Protein AF-A0A9W6EFV2-F1 (afdb_monomer)

Sequence (280 aa):
MAHVASAMVLCQQWNREFQTHSHASETIASVILLLAQLDSQVRHIFAIQGLTVPWTTEFKLPATEGCFTSLDEAHVSLEVNVNNRALKLLTSGIDISAPEALAKKEYCLHELYRWNSKVETYISVSQHETDNTAVNALYLRRLYAKVMLSLDPSKGELAHDDFIDDYAQMLDLASRILESLNSPVTEEFDPGSRNAKQRHFSVESTVTETLFLIGVRCREPTIRGRALELMRLYPRREGMCGTMLALKLGETLAEIEGQHVKTPHRVCAAMDHGYVLIIG

Secondary structure (DSSP, 8-state):
-HHHHHHHHHHHHHHHHTTTSHHHHHHHHHHHHHHHHHHHHHHHHHHHTT---------------SS-SSHHHHHHHHHIIIIIIIIHHHTS---TTSHHHHHHHHHHHHHHHHHHHHHHHHHHH-GGGTT-HHHHHHHHHHHHHHHHHH--GGGGGGGGGGGHHHHHHHHHHHHHHHHHHHS-------TTS--------B---SHHHHHHHHHHH---HHHHHHHHHHHHHS--EETTEEHHHHHHHHHHHHHHHHHHHT----SSS---S-------

Radius of gyration: 22.55 Å; Cα contacts (8 Å, |Δi|>4): 266; chains: 1; bounding box: 58×56×78 Å

Solvent-accessible surface area (backbone atoms only — not comparable to full-atom values): 16429 Å² total; per-residue (Å²): 107,71,68,59,51,52,49,45,54,52,41,54,52,50,36,65,74,31,63,89,38,63,73,59,26,53,55,36,50,53,51,44,50,44,50,49,46,49,51,52,56,54,44,51,56,32,43,77,71,72,44,80,61,83,89,88,69,80,84,88,70,85,80,83,80,78,72,51,90,47,69,67,56,47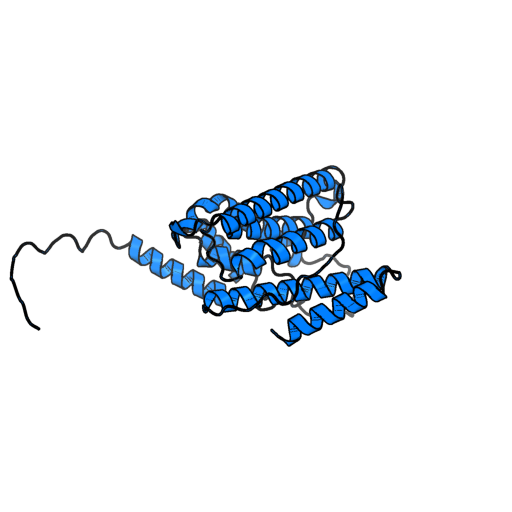,47,56,52,46,50,48,49,38,51,68,44,46,49,42,58,74,45,59,74,62,68,64,84,39,71,70,41,42,52,51,47,52,51,45,52,52,50,53,52,54,50,47,56,32,51,54,53,36,47,71,72,40,68,90,50,77,88,34,57,67,55,36,50,53,53,35,44,49,49,52,48,49,51,69,65,64,53,45,76,92,50,52,79,60,33,48,69,83,39,56,70,57,50,50,53,41,48,54,32,43,48,54,40,54,51,60,75,67,50,82,74,90,62,81,85,59,95,80,70,77,86,61,80,75,76,73,74,39,54,70,72,41,56,50,60,47,38,36,49,40,20,63,53,43,81,54,66,68,62,18,48,52,32,38,47,50,31,68,77,54,71,49,43,24,65,91,47,46,25,66,64,35,38,56,51,18,53,51,50,53,52,56,55,56,54,60,73,71,56,72,86,81,79,86,81,82,85,89,73,92,73,90,77,87,87,131

Structure (mmCIF, N/CA/C/O backbone):
data_AF-A0A9W6EFV2-F1
#
_entry.id   AF-A0A9W6EFV2-F1
#
loop_
_atom_site.group_PDB
_atom_site.id
_atom_site.type_symbol
_atom_site.label_atom_id
_atom_site.label_alt_id
_atom_site.label_comp_id
_atom_site.label_asym_id
_atom_site.label_entity_id
_atom_site.label_seq_id
_atom_site.pdbx_PDB_ins_code
_atom_site.Cartn_x
_atom_site.Cartn_y
_atom_site.Cartn_z
_atom_site.occupancy
_atom_site.B_iso_or_equiv
_atom_site.auth_seq_id
_atom_site.auth_comp_id
_atom_site.auth_asym_id
_atom_site.auth_atom_id
_atom_site.pdbx_PDB_model_num
ATOM 1 N N . MET A 1 1 ? 19.469 -5.342 10.086 1.00 55.72 1 MET A N 1
ATOM 2 C CA . MET A 1 1 ? 19.534 -4.011 9.443 1.00 55.72 1 MET A CA 1
ATOM 3 C C . MET A 1 1 ? 20.880 -3.735 8.794 1.00 55.72 1 MET A C 1
ATOM 5 O O . MET A 1 1 ? 20.879 -3.495 7.597 1.00 55.72 1 MET A O 1
ATOM 9 N N . ALA A 1 2 ? 22.011 -3.843 9.510 1.00 59.97 2 ALA A N 1
ATOM 10 C CA . ALA A 1 2 ? 23.337 -3.572 8.930 1.00 59.97 2 ALA A CA 1
ATOM 11 C C . ALA A 1 2 ? 23.587 -4.311 7.598 1.00 59.97 2 ALA A C 1
ATOM 13 O O . ALA A 1 2 ? 23.970 -3.681 6.625 1.00 59.97 2 ALA A O 1
ATOM 14 N N . HIS A 1 3 ? 23.261 -5.606 7.509 1.00 68.44 3 HIS A N 1
ATOM 15 C CA . HIS A 1 3 ? 23.477 -6.388 6.283 1.00 68.44 3 HIS A CA 1
ATOM 16 C C . HIS A 1 3 ? 22.602 -5.972 5.087 1.00 68.44 3 HIS A C 1
ATOM 18 O O . HIS A 1 3 ? 23.101 -5.972 3.968 1.00 68.44 3 HIS A O 1
ATOM 24 N N . VAL A 1 4 ? 21.337 -5.584 5.302 1.00 68.12 4 VAL A N 1
ATOM 25 C CA . VAL A 1 4 ? 20.442 -5.129 4.215 1.00 68.12 4 VAL A CA 1
ATOM 26 C C . VAL A 1 4 ? 20.896 -3.763 3.701 1.00 68.12 4 VAL A C 1
ATOM 28 O O . VAL A 1 4 ? 21.064 -3.586 2.498 1.00 68.12 4 VAL A O 1
ATOM 31 N N . ALA A 1 5 ? 21.212 -2.836 4.610 1.00 66.00 5 ALA A N 1
ATOM 32 C CA . ALA A 1 5 ? 21.757 -1.529 4.252 1.00 66.00 5 ALA A CA 1
ATOM 33 C C . ALA A 1 5 ? 23.105 -1.650 3.514 1.00 66.00 5 ALA A C 1
ATOM 35 O O . ALA A 1 5 ? 23.301 -1.021 2.476 1.00 66.00 5 ALA A O 1
ATOM 36 N N . SER A 1 6 ? 24.020 -2.503 3.991 1.00 72.06 6 SER A N 1
ATOM 37 C CA . SER A 1 6 ? 25.288 -2.780 3.303 1.00 72.06 6 SER A CA 1
ATOM 38 C C . SER A 1 6 ? 25.074 -3.393 1.916 1.00 72.06 6 SER A C 1
ATOM 40 O O . SER A 1 6 ? 25.731 -2.972 0.966 1.00 72.06 6 SER A O 1
ATOM 42 N N . ALA A 1 7 ? 24.136 -4.336 1.771 1.00 73.88 7 ALA A N 1
ATOM 43 C CA . ALA A 1 7 ? 23.796 -4.925 0.477 1.00 73.88 7 ALA A CA 1
ATOM 44 C C . ALA A 1 7 ? 23.223 -3.884 -0.499 1.00 73.88 7 ALA A C 1
ATOM 46 O O . ALA A 1 7 ? 23.623 -3.860 -1.662 1.00 73.88 7 ALA A O 1
ATOM 47 N N . MET A 1 8 ? 22.355 -2.977 -0.032 1.00 72.25 8 MET A N 1
ATOM 48 C CA . MET A 1 8 ? 21.827 -1.880 -0.853 1.00 72.25 8 MET A CA 1
ATOM 49 C C . MET A 1 8 ? 22.936 -0.946 -1.345 1.00 72.25 8 MET A C 1
ATOM 51 O O . MET A 1 8 ? 22.943 -0.580 -2.519 1.00 72.25 8 MET A O 1
ATOM 55 N N . VAL A 1 9 ? 23.887 -0.573 -0.480 1.00 74.31 9 VAL A N 1
ATOM 56 C CA . VAL A 1 9 ? 25.019 0.292 -0.861 1.00 74.31 9 VAL A CA 1
ATOM 57 C C . VAL A 1 9 ? 25.890 -0.375 -1.928 1.00 74.31 9 VAL A C 1
ATOM 59 O O . VAL A 1 9 ? 26.234 0.277 -2.915 1.00 74.31 9 VAL A O 1
ATOM 62 N N . LEU A 1 10 ? 26.198 -1.667 -1.769 1.00 77.50 10 LEU A N 1
ATOM 63 C CA . LEU A 1 10 ? 26.964 -2.439 -2.754 1.00 77.50 10 LEU A CA 1
ATOM 64 C C . LEU A 1 10 ? 26.234 -2.520 -4.099 1.00 77.50 10 LEU A C 1
ATOM 66 O O . LEU A 1 10 ? 26.818 -2.214 -5.136 1.00 77.50 10 LEU A O 1
ATOM 70 N N . CYS A 1 11 ? 24.937 -2.839 -4.090 1.00 76.94 11 CYS A N 1
ATOM 71 C CA . CYS A 1 11 ? 24.150 -2.911 -5.320 1.00 76.94 11 CYS A CA 1
ATOM 72 C C . CYS A 1 11 ? 24.070 -1.551 -6.023 1.00 76.94 11 CYS A C 1
ATOM 74 O O . CYS A 1 11 ? 24.172 -1.486 -7.240 1.00 76.94 11 CYS A O 1
ATOM 76 N N . GLN A 1 12 ? 23.953 -0.442 -5.286 1.00 73.06 12 GLN A N 1
ATOM 77 C CA . GLN A 1 12 ? 23.983 0.898 -5.883 1.00 73.06 12 GLN A CA 1
ATOM 78 C C . GLN A 1 12 ? 25.336 1.249 -6.507 1.00 73.06 12 GLN A C 1
ATOM 80 O O . GLN A 1 12 ? 25.375 1.962 -7.511 1.00 73.06 12 GLN A O 1
ATOM 85 N N . GLN A 1 13 ? 26.442 0.807 -5.903 1.00 76.44 13 GLN A N 1
ATOM 86 C CA . GLN A 1 13 ? 27.778 0.984 -6.473 1.00 76.44 13 GLN A CA 1
ATOM 87 C C . GLN A 1 13 ? 27.896 0.210 -7.786 1.00 76.44 13 GLN A C 1
ATOM 89 O O . GLN A 1 13 ? 28.202 0.820 -8.807 1.00 76.44 13 GLN A O 1
ATOM 94 N N . TRP A 1 14 ? 27.514 -1.069 -7.790 1.00 74.81 14 TRP A N 1
ATOM 95 C CA . TRP A 1 14 ? 27.486 -1.877 -9.008 1.00 74.81 14 TRP A CA 1
ATOM 96 C C . TRP A 1 14 ? 26.549 -1.308 -10.070 1.00 74.81 14 TRP A C 1
ATOM 98 O O . TRP A 1 14 ? 26.931 -1.225 -11.231 1.00 74.81 14 TRP A O 1
ATOM 108 N N . ASN A 1 15 ? 25.364 -0.821 -9.695 1.00 73.50 15 ASN A N 1
ATOM 109 C CA . ASN A 1 15 ? 24.441 -0.231 -10.662 1.00 73.50 15 ASN A CA 1
ATOM 110 C C . ASN A 1 15 ? 25.063 0.968 -11.388 1.00 73.50 15 ASN A C 1
ATOM 112 O O . ASN A 1 15 ? 24.822 1.160 -12.572 1.00 73.50 15 ASN A O 1
ATOM 116 N N . ARG A 1 16 ? 25.873 1.776 -10.685 1.00 71.69 16 ARG A N 1
ATOM 117 C CA . ARG A 1 16 ? 26.617 2.895 -11.288 1.00 71.69 16 ARG A CA 1
ATOM 118 C C . ARG A 1 16 ? 27.741 2.420 -12.208 1.00 71.69 16 ARG A C 1
ATOM 120 O O . ARG A 1 16 ? 27.971 3.042 -13.237 1.00 71.69 16 ARG A O 1
ATOM 127 N N . GLU A 1 17 ? 28.425 1.340 -11.848 1.00 71.94 17 GLU A N 1
ATOM 128 C CA . GLU A 1 17 ? 29.527 0.773 -12.636 1.00 71.94 17 GLU A CA 1
ATOM 129 C C . GLU A 1 17 ? 29.039 0.089 -13.923 1.00 71.94 17 GLU A C 1
ATOM 131 O O . GLU A 1 17 ? 29.698 0.179 -14.957 1.00 71.94 17 GLU A O 1
ATOM 136 N N . PHE A 1 18 ? 27.856 -0.530 -13.895 1.00 67.25 18 PHE A N 1
ATOM 137 C CA . PHE A 1 18 ? 27.286 -1.273 -15.023 1.00 67.25 18 PHE A CA 1
ATOM 138 C C . PHE A 1 18 ? 26.231 -0.497 -15.827 1.00 67.25 18 PHE A C 1
ATOM 140 O O . PHE A 1 18 ? 25.544 -1.102 -16.647 1.00 67.25 18 PHE A O 1
ATOM 147 N N . GLN A 1 19 ? 26.121 0.832 -15.680 1.00 64.12 19 GLN A N 1
ATOM 148 C CA . GLN A 1 19 ? 25.130 1.641 -16.422 1.00 64.12 19 GLN A CA 1
ATOM 149 C C . GLN A 1 19 ? 25.222 1.486 -17.948 1.00 64.12 19 GLN A C 1
ATOM 151 O O . GLN A 1 19 ? 24.234 1.673 -18.651 1.00 64.12 19 GLN A O 1
ATOM 156 N N . THR A 1 20 ? 26.399 1.134 -18.471 1.00 67.19 20 THR A N 1
ATOM 157 C CA . THR A 1 20 ? 26.639 0.907 -19.904 1.00 67.19 20 THR A CA 1
ATOM 158 C C . THR A 1 20 ? 26.188 -0.472 -20.400 1.00 67.19 20 THR A C 1
ATOM 160 O O . THR A 1 20 ? 26.165 -0.700 -21.606 1.00 67.19 20 THR A O 1
ATOM 163 N N . HIS A 1 21 ? 25.813 -1.387 -19.499 1.00 69.12 21 HIS A N 1
ATOM 164 C CA . HIS A 1 21 ? 25.374 -2.751 -19.800 1.00 69.12 21 HIS A CA 1
ATOM 165 C C . HIS A 1 21 ? 23.899 -2.915 -19.396 1.00 69.12 21 HIS A C 1
ATOM 167 O O . HIS A 1 21 ? 23.609 -3.220 -18.238 1.00 69.12 21 HIS A O 1
ATOM 173 N N . SER A 1 22 ? 22.960 -2.719 -20.336 1.00 63.59 22 SER A N 1
ATOM 174 C CA . SER A 1 22 ? 21.525 -2.570 -20.005 1.00 63.59 22 SER A CA 1
ATOM 175 C C . SER A 1 22 ? 20.965 -3.736 -19.177 1.00 63.59 22 SER A C 1
ATOM 177 O O . SER A 1 22 ? 20.413 -3.501 -18.106 1.00 63.59 22 SER A O 1
ATOM 179 N N . HIS A 1 23 ? 21.224 -4.986 -19.575 1.00 64.12 23 HIS A N 1
ATOM 180 C CA . HIS A 1 23 ? 20.741 -6.166 -18.845 1.00 64.12 23 HIS A CA 1
ATOM 181 C C . HIS A 1 23 ? 21.300 -6.295 -17.418 1.00 64.12 23 HIS A C 1
ATOM 183 O O . HIS A 1 23 ? 20.594 -6.731 -16.505 1.00 64.12 23 HIS A O 1
ATOM 189 N N . ALA A 1 24 ? 22.564 -5.917 -17.199 1.00 62.53 24 ALA A N 1
ATOM 190 C CA . ALA A 1 24 ? 23.166 -5.945 -15.866 1.00 62.53 24 ALA A CA 1
ATOM 191 C C . ALA A 1 24 ? 22.571 -4.842 -14.976 1.00 62.53 24 ALA A C 1
ATOM 193 O O . ALA A 1 24 ? 22.241 -5.100 -13.821 1.00 62.53 24 ALA A O 1
ATOM 194 N N . SER A 1 25 ? 22.373 -3.645 -15.534 1.00 65.50 25 SER A N 1
ATOM 195 C CA . SER A 1 25 ? 21.731 -2.506 -14.864 1.00 65.50 25 SER A CA 1
ATOM 196 C C . SER A 1 25 ? 20.286 -2.822 -14.442 1.00 65.50 25 SER A C 1
ATOM 198 O O . SER A 1 25 ? 19.917 -2.611 -13.288 1.00 65.50 25 SER A O 1
ATOM 200 N N . GLU A 1 26 ? 19.483 -3.416 -15.331 1.00 67.81 26 GLU A N 1
ATOM 201 C CA . GLU A 1 26 ? 18.102 -3.845 -15.042 1.00 67.81 26 GLU A CA 1
ATOM 202 C C . GLU A 1 26 ? 18.048 -4.870 -13.901 1.00 67.81 26 GLU A C 1
ATOM 204 O O . GLU A 1 26 ? 17.325 -4.682 -12.922 1.00 67.81 26 GLU A O 1
ATOM 209 N N . THR A 1 27 ? 18.883 -5.912 -13.970 1.00 72.69 27 THR A N 1
ATOM 210 C CA . THR A 1 27 ? 18.941 -6.959 -12.936 1.00 72.69 27 THR A CA 1
ATOM 211 C C . THR A 1 27 ? 19.328 -6.378 -11.573 1.00 72.69 27 THR A C 1
ATOM 213 O O . THR A 1 27 ? 18.742 -6.724 -10.545 1.00 72.69 27 THR A O 1
ATOM 216 N N . ILE A 1 28 ? 20.302 -5.462 -11.542 1.00 76.00 28 ILE A N 1
ATOM 217 C CA . ILE A 1 28 ? 20.733 -4.806 -10.305 1.00 76.00 28 ILE A CA 1
ATOM 218 C C . ILE A 1 28 ? 19.625 -3.893 -9.758 1.00 76.00 28 ILE A C 1
ATOM 220 O O . ILE A 1 28 ? 19.404 -3.874 -8.545 1.00 76.00 28 ILE A O 1
ATOM 224 N N . ALA A 1 29 ? 18.898 -3.172 -10.616 1.00 72.25 29 ALA A N 1
ATOM 225 C CA . ALA A 1 29 ? 17.764 -2.347 -10.204 1.00 72.25 29 ALA A CA 1
ATOM 226 C C . ALA A 1 29 ? 16.660 -3.183 -9.536 1.00 72.25 29 ALA A C 1
ATOM 228 O O . ALA A 1 29 ? 16.186 -2.806 -8.462 1.00 72.25 29 ALA A O 1
ATOM 229 N N . SER A 1 30 ? 16.317 -4.351 -10.091 1.00 75.75 30 SER A N 1
ATOM 230 C CA . SER A 1 30 ? 15.373 -5.284 -9.464 1.00 75.75 30 SER A CA 1
ATOM 231 C C . SER A 1 30 ? 15.854 -5.738 -8.084 1.00 75.75 30 SER A C 1
ATOM 233 O O . SER A 1 30 ? 15.086 -5.710 -7.125 1.00 75.75 30 SER A O 1
ATOM 235 N N . VAL A 1 31 ? 17.138 -6.083 -7.931 1.00 80.12 31 VAL A N 1
ATOM 236 C CA . VAL A 1 31 ? 17.706 -6.459 -6.622 1.00 80.12 31 VAL A CA 1
ATOM 237 C C . VAL A 1 31 ? 17.634 -5.301 -5.621 1.00 80.12 31 VAL A C 1
ATOM 239 O O . VAL A 1 31 ? 17.287 -5.516 -4.459 1.00 80.12 31 VAL A O 1
ATOM 242 N N . ILE A 1 32 ? 17.915 -4.067 -6.053 1.00 79.19 32 ILE A N 1
ATOM 243 C CA . ILE A 1 32 ? 17.793 -2.869 -5.207 1.00 79.19 32 ILE A CA 1
ATOM 244 C C . ILE A 1 32 ? 16.353 -2.697 -4.712 1.00 79.19 32 ILE A C 1
ATOM 246 O O . ILE A 1 32 ? 16.158 -2.429 -3.526 1.00 79.19 32 ILE A O 1
ATOM 250 N N . LEU A 1 33 ? 15.360 -2.872 -5.589 1.00 79.25 33 LEU A N 1
ATOM 251 C CA . LEU A 1 33 ? 13.944 -2.786 -5.224 1.00 79.25 33 LEU A CA 1
ATOM 252 C C . LEU A 1 33 ? 13.560 -3.844 -4.188 1.00 79.25 33 LEU A C 1
ATOM 254 O O . LEU A 1 33 ? 12.970 -3.507 -3.163 1.00 79.25 33 LEU A O 1
ATOM 258 N N . LEU A 1 34 ? 13.968 -5.098 -4.394 1.00 80.44 34 LEU A N 1
ATOM 259 C CA . LEU A 1 34 ? 13.687 -6.178 -3.446 1.00 80.44 34 LEU A CA 1
ATOM 260 C C . LEU A 1 34 ? 14.303 -5.913 -2.065 1.00 80.44 34 LEU A C 1
ATOM 262 O O . LEU A 1 34 ? 13.670 -6.146 -1.033 1.00 80.44 34 LEU A O 1
ATOM 266 N N . LEU A 1 35 ? 15.536 -5.399 -2.029 1.00 80.75 35 LEU A N 1
ATOM 267 C CA . LEU A 1 35 ? 16.191 -5.029 -0.775 1.00 80.75 35 LEU A CA 1
ATOM 268 C C . LEU A 1 35 ? 15.488 -3.853 -0.089 1.00 80.75 35 LEU A C 1
ATOM 270 O O . LEU A 1 35 ? 15.337 -3.878 1.131 1.00 80.75 35 LEU A O 1
ATOM 274 N N . ALA A 1 36 ? 15.033 -2.855 -0.850 1.00 80.31 36 ALA A N 1
ATOM 275 C CA . ALA A 1 36 ? 14.284 -1.723 -0.315 1.00 80.31 36 ALA A CA 1
ATOM 276 C C . ALA A 1 36 ? 12.938 -2.155 0.288 1.00 80.31 36 ALA A C 1
ATOM 278 O O . ALA A 1 36 ? 12.590 -1.728 1.390 1.00 80.31 36 ALA A O 1
ATOM 279 N N . GLN A 1 37 ? 12.216 -3.050 -0.389 1.00 80.50 37 GLN A N 1
ATOM 280 C CA . GLN A 1 37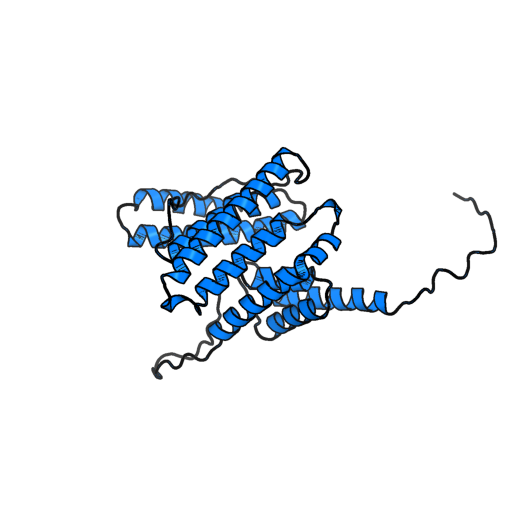 ? 10.967 -3.621 0.113 1.00 80.50 37 GLN A CA 1
ATOM 281 C C . GLN A 1 37 ? 11.192 -4.389 1.417 1.00 80.50 37 GLN A C 1
ATOM 283 O O . GLN A 1 37 ? 10.474 -4.167 2.394 1.00 80.50 37 GLN A O 1
ATOM 288 N N . LEU A 1 38 ? 12.229 -5.228 1.475 1.00 80.38 38 LEU A N 1
ATOM 289 C CA . LEU A 1 38 ? 12.581 -5.956 2.691 1.00 80.38 38 LEU A CA 1
ATOM 290 C C . LEU A 1 38 ? 12.979 -5.012 3.840 1.00 80.38 38 LEU A C 1
ATOM 292 O O . LEU A 1 38 ? 12.561 -5.222 4.979 1.00 80.38 38 LEU A O 1
ATOM 296 N N . ASP A 1 39 ? 13.763 -3.967 3.557 1.00 80.44 39 ASP A N 1
ATOM 297 C CA . ASP A 1 39 ? 14.142 -2.945 4.542 1.00 80.44 39 ASP A CA 1
ATOM 298 C C . ASP A 1 39 ? 12.899 -2.237 5.107 1.00 80.44 39 ASP A C 1
ATOM 300 O O . ASP A 1 39 ? 12.775 -2.079 6.325 1.00 80.44 39 ASP A O 1
ATOM 304 N N . SER A 1 40 ? 11.933 -1.897 4.245 1.00 79.06 40 SER A N 1
ATOM 305 C CA . SER A 1 40 ? 10.681 -1.244 4.645 1.00 79.06 40 SER A CA 1
ATOM 306 C C . SER A 1 40 ? 9.815 -2.117 5.569 1.00 79.06 40 SER A C 1
ATOM 308 O O . SER A 1 40 ? 9.370 -1.637 6.616 1.00 79.06 40 SER A O 1
ATOM 310 N N . GLN A 1 41 ? 9.669 -3.414 5.264 1.00 79.62 41 GLN A N 1
ATOM 311 C CA . GLN A 1 41 ? 8.937 -4.379 6.099 1.00 79.62 41 GLN A CA 1
ATOM 312 C C . GLN A 1 41 ? 9.542 -4.473 7.502 1.00 79.62 41 GLN A C 1
ATOM 314 O O . GLN A 1 41 ? 8.846 -4.407 8.517 1.00 79.62 41 GLN A O 1
ATOM 319 N N . VAL A 1 42 ? 10.869 -4.608 7.571 1.00 79.62 42 VAL A N 1
ATOM 320 C CA . VAL A 1 42 ? 11.579 -4.754 8.844 1.00 79.62 42 VAL A CA 1
ATOM 321 C C . VAL A 1 42 ? 11.451 -3.485 9.690 1.00 79.62 42 VAL A C 1
ATOM 323 O O . VAL A 1 42 ? 11.242 -3.569 10.901 1.00 79.62 42 VAL A O 1
ATOM 326 N N . ARG A 1 43 ? 11.521 -2.301 9.073 1.00 79.00 43 ARG A N 1
ATOM 327 C CA . ARG A 1 43 ? 11.334 -1.024 9.780 1.00 79.00 43 ARG A CA 1
ATOM 328 C C . ARG A 1 43 ? 9.935 -0.860 10.340 1.00 79.00 43 ARG A C 1
ATOM 330 O O . ARG A 1 43 ? 9.804 -0.352 11.447 1.00 79.00 43 ARG A O 1
ATOM 337 N N . HIS A 1 44 ? 8.912 -1.304 9.618 1.00 75.69 44 HIS A N 1
ATOM 338 C CA . HIS A 1 44 ? 7.543 -1.261 10.118 1.00 75.69 44 HIS A CA 1
ATOM 339 C C . HIS A 1 44 ? 7.375 -2.127 11.379 1.00 75.69 44 HIS A C 1
ATOM 341 O O . HIS A 1 44 ? 6.782 -1.685 12.361 1.00 75.69 44 HIS A O 1
ATOM 347 N N . ILE A 1 45 ? 7.983 -3.321 11.406 1.00 75.19 45 ILE A N 1
ATOM 348 C CA . ILE A 1 45 ? 8.008 -4.188 12.598 1.00 75.19 45 ILE A CA 1
ATOM 349 C C . ILE A 1 45 ? 8.698 -3.488 13.776 1.00 75.19 45 ILE A C 1
ATOM 351 O O . ILE A 1 45 ? 8.166 -3.486 14.886 1.00 75.19 45 ILE A O 1
ATOM 355 N N . PHE A 1 46 ? 9.855 -2.862 13.544 1.00 76.69 46 PHE A N 1
ATOM 356 C CA . PHE A 1 46 ? 10.555 -2.109 14.588 1.00 76.69 46 PHE A CA 1
ATOM 357 C C . PHE A 1 46 ? 9.745 -0.910 15.092 1.00 76.69 46 PHE A C 1
ATOM 359 O O . PHE A 1 46 ? 9.680 -0.690 16.300 1.00 76.69 46 PHE A O 1
ATOM 366 N N . ALA A 1 47 ? 9.076 -0.180 14.196 1.00 75.00 47 ALA A N 1
ATOM 367 C CA . ALA A 1 47 ? 8.231 0.953 14.559 1.00 75.00 47 ALA A CA 1
ATOM 368 C C . ALA A 1 47 ? 7.073 0.530 15.479 1.00 75.00 47 ALA A C 1
ATOM 370 O O . ALA A 1 47 ? 6.840 1.183 16.493 1.00 75.00 47 ALA A O 1
ATOM 371 N N . ILE A 1 48 ? 6.414 -0.602 15.198 1.00 71.25 48 ILE A N 1
ATOM 372 C CA . ILE A 1 48 ? 5.372 -1.174 16.074 1.00 71.25 48 ILE A CA 1
ATOM 373 C C . ILE A 1 48 ? 5.930 -1.525 17.464 1.00 71.25 48 ILE A C 1
ATOM 375 O O . ILE A 1 48 ? 5.225 -1.419 18.463 1.00 71.25 48 ILE A O 1
ATOM 379 N N . GLN A 1 49 ? 7.202 -1.918 17.548 1.00 74.81 49 GLN A N 1
ATOM 380 C CA . GLN A 1 49 ? 7.887 -2.212 18.812 1.00 74.81 49 GLN A CA 1
ATOM 381 C C . GLN A 1 49 ? 8.424 -0.957 19.526 1.00 74.81 49 GLN A C 1
ATOM 383 O O . GLN A 1 49 ? 9.077 -1.083 20.561 1.00 74.81 49 GLN A O 1
ATOM 388 N N . GLY A 1 50 ? 8.192 0.245 18.985 1.00 72.19 50 GLY A N 1
ATOM 389 C CA . GLY A 1 50 ? 8.728 1.498 19.525 1.00 72.19 50 GLY A CA 1
ATOM 390 C C . GLY A 1 50 ? 10.238 1.666 19.325 1.00 72.19 50 GLY A C 1
ATOM 391 O O . GLY A 1 50 ? 10.861 2.503 19.975 1.00 72.19 50 GLY A O 1
ATOM 392 N N . LEU A 1 51 ? 10.848 0.874 18.439 1.00 75.88 51 LEU A N 1
ATOM 393 C CA . LEU A 1 51 ? 12.276 0.918 18.146 1.00 75.88 51 LEU A CA 1
ATOM 394 C C . LEU A 1 51 ? 12.531 1.805 16.923 1.00 75.88 51 LEU A C 1
ATOM 396 O O . LEU A 1 51 ? 12.192 1.458 15.792 1.00 75.88 51 LEU A O 1
ATOM 400 N N . THR A 1 52 ? 13.175 2.952 17.131 1.00 67.25 52 THR A N 1
ATOM 401 C CA . THR A 1 52 ? 13.584 3.846 16.040 1.00 67.25 52 THR A CA 1
ATOM 402 C C . THR A 1 52 ? 14.859 3.347 15.373 1.00 67.25 52 THR A C 1
ATOM 404 O O . THR A 1 52 ? 15.916 3.278 16.005 1.00 67.25 52 THR A O 1
ATOM 407 N N . VAL A 1 53 ? 14.783 3.052 14.074 1.00 67.81 53 VAL A N 1
ATOM 408 C CA . VAL A 1 53 ? 15.945 2.665 13.265 1.00 67.81 53 VAL A CA 1
ATOM 409 C C . VAL A 1 53 ? 16.296 3.799 12.298 1.00 67.81 53 VAL A C 1
ATOM 411 O O . VAL A 1 53 ? 15.461 4.153 11.462 1.00 67.81 53 VAL A O 1
ATOM 414 N N . PRO A 1 54 ? 17.526 4.348 12.334 1.00 66.62 54 PRO A N 1
ATOM 415 C CA . PRO A 1 54 ? 17.947 5.384 11.397 1.00 66.62 54 PRO A CA 1
ATOM 416 C C . PRO A 1 54 ? 17.815 4.939 9.935 1.00 66.62 54 PRO A C 1
ATOM 418 O O . PRO A 1 54 ? 18.128 3.798 9.574 1.00 66.62 54 PRO A O 1
ATOM 421 N N . TRP A 1 55 ? 17.349 5.838 9.072 1.00 66.81 55 TRP A N 1
ATOM 422 C CA . TRP A 1 55 ? 17.351 5.630 7.624 1.00 66.81 55 TRP A CA 1
ATOM 423 C C . TRP A 1 55 ? 18.749 5.916 7.077 1.00 66.81 55 TRP A C 1
ATOM 425 O O . TRP A 1 55 ? 19.101 7.062 6.816 1.00 66.81 55 TRP A O 1
ATOM 435 N N . THR A 1 56 ? 19.566 4.873 6.940 1.00 60.22 56 THR A N 1
ATOM 436 C CA . THR A 1 56 ? 20.970 4.984 6.512 1.00 60.22 56 THR A CA 1
ATOM 437 C C . THR A 1 56 ? 21.159 4.896 5.001 1.00 60.22 56 THR A C 1
ATOM 439 O O . THR A 1 56 ? 22.262 5.133 4.512 1.00 60.22 56 THR A O 1
ATOM 442 N N . THR A 1 57 ? 20.123 4.530 4.242 1.00 60.84 57 THR A N 1
ATOM 443 C CA . THR A 1 57 ? 20.252 4.308 2.799 1.00 60.84 57 THR A CA 1
ATOM 444 C C . THR A 1 57 ? 18.963 4.697 2.084 1.00 60.84 57 THR A C 1
ATOM 446 O O . THR A 1 57 ? 17.929 4.068 2.268 1.00 60.84 57 THR A O 1
ATOM 449 N N . GLU A 1 58 ? 19.026 5.746 1.266 1.00 66.69 58 GLU A N 1
ATOM 450 C CA . GLU A 1 58 ? 18.048 5.975 0.198 1.00 66.69 58 GLU A CA 1
ATOM 451 C C . GLU A 1 58 ? 18.516 5.209 -1.034 1.00 66.69 58 GLU A C 1
ATOM 453 O O . GLU A 1 58 ? 19.718 5.192 -1.328 1.00 66.69 58 GLU A O 1
ATOM 458 N N . PHE A 1 59 ? 17.598 4.584 -1.768 1.00 66.62 59 PHE A N 1
ATOM 459 C CA . PHE A 1 59 ? 17.948 4.022 -3.068 1.00 66.62 59 PHE A CA 1
ATOM 460 C C . PHE A 1 59 ? 17.684 5.014 -4.187 1.00 66.62 59 PHE A C 1
ATOM 462 O O . PHE A 1 59 ? 16.604 5.582 -4.304 1.00 66.62 59 PHE A O 1
ATOM 469 N N . LYS A 1 60 ? 18.715 5.243 -5.003 1.00 70.19 60 LYS A N 1
ATOM 470 C CA . LYS A 1 60 ? 18.655 6.138 -6.154 1.00 70.19 60 LYS A CA 1
ATOM 471 C C . LYS A 1 60 ? 18.445 5.294 -7.400 1.00 70.19 60 LYS A C 1
ATOM 473 O O . LYS A 1 60 ? 19.385 4.660 -7.876 1.00 70.19 60 LYS A O 1
ATOM 478 N N . LEU A 1 61 ? 17.214 5.286 -7.889 1.00 71.06 61 LEU A N 1
ATOM 479 C CA . LEU A 1 61 ? 16.875 4.792 -9.219 1.00 71.06 61 LEU A CA 1
ATOM 480 C C . LEU A 1 61 ? 16.592 5.993 -10.135 1.00 71.06 61 LEU A C 1
ATOM 482 O O . LEU A 1 61 ? 16.312 7.081 -9.617 1.00 71.06 61 LEU A O 1
ATOM 486 N N . PRO A 1 62 ? 16.739 5.839 -11.464 1.00 68.19 62 PRO A N 1
ATOM 487 C CA . PRO A 1 62 ? 16.532 6.929 -12.410 1.00 68.19 62 PRO A CA 1
ATOM 488 C C . PRO A 1 62 ? 15.162 7.577 -12.209 1.00 68.19 62 PRO A C 1
ATOM 490 O O . PRO A 1 62 ? 14.162 6.889 -12.003 1.00 68.19 62 PRO A O 1
ATOM 493 N N . ALA A 1 63 ? 15.119 8.907 -12.244 1.00 65.06 63 ALA A N 1
ATOM 494 C CA . ALA A 1 63 ? 13.854 9.618 -12.209 1.00 65.06 63 ALA A CA 1
ATOM 495 C C . ALA A 1 63 ? 13.158 9.467 -13.565 1.00 65.06 63 ALA A C 1
ATOM 497 O O . ALA A 1 63 ? 13.743 9.782 -14.598 1.00 65.06 63 ALA A O 1
ATOM 498 N N . THR A 1 64 ? 11.902 9.027 -13.555 1.00 69.31 64 THR A N 1
ATOM 499 C CA . THR A 1 64 ? 11.056 9.062 -14.750 1.00 69.31 64 THR A CA 1
ATOM 500 C C . THR A 1 64 ? 10.530 10.476 -14.977 1.00 69.31 64 THR A C 1
ATOM 502 O O . THR A 1 64 ? 9.562 10.925 -14.342 1.00 69.31 64 THR A O 1
ATOM 505 N N . GLU A 1 65 ? 11.165 11.185 -15.905 1.00 72.50 65 GLU A N 1
ATOM 506 C CA . GLU A 1 65 ? 10.668 12.446 -16.447 1.00 72.50 65 GLU A CA 1
ATOM 507 C C . GLU A 1 65 ? 9.730 12.157 -17.630 1.00 72.50 65 GLU A C 1
ATOM 509 O O . GLU A 1 65 ? 10.101 11.469 -18.572 1.00 72.50 65 GLU A O 1
ATOM 514 N N . GLY A 1 66 ? 8.494 12.669 -17.586 1.00 82.69 66 GLY A N 1
ATOM 515 C CA . GLY A 1 66 ? 7.495 12.438 -18.642 1.00 82.69 66 GLY A CA 1
ATOM 516 C C . GLY A 1 66 ? 6.502 11.298 -18.372 1.00 82.69 66 GLY A C 1
ATOM 517 O O . GLY A 1 66 ? 6.206 10.992 -17.210 1.00 82.69 66 GLY A O 1
ATOM 518 N N . CYS A 1 67 ? 5.921 10.765 -19.452 1.00 89.50 67 CYS A N 1
ATOM 519 C CA . CYS A 1 67 ? 4.954 9.660 -19.439 1.00 89.50 67 CYS A CA 1
ATOM 520 C C . CYS A 1 67 ? 5.674 8.315 -19.312 1.00 89.50 67 CYS A C 1
ATOM 522 O O . CYS A 1 67 ? 6.797 8.190 -19.790 1.00 89.50 67 CYS A O 1
ATOM 524 N N . PHE A 1 68 ? 5.015 7.319 -18.716 1.00 91.06 68 PHE A N 1
ATOM 525 C CA . PHE A 1 68 ? 5.557 5.963 -18.694 1.00 91.06 68 PHE A CA 1
ATOM 526 C C . PHE A 1 68 ? 5.552 5.351 -20.091 1.00 91.06 68 PHE A C 1
ATOM 528 O O . PHE A 1 68 ? 4.644 5.600 -20.887 1.00 91.06 68 PHE A O 1
ATOM 535 N N . THR A 1 69 ? 6.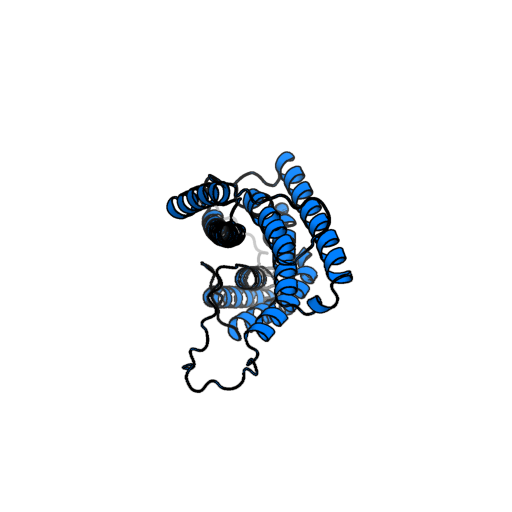574 4.550 -20.360 1.00 88.50 69 THR A N 1
ATOM 536 C CA . THR A 1 69 ? 6.749 3.789 -21.601 1.00 88.50 69 THR A CA 1
ATOM 537 C C . THR A 1 69 ? 6.643 2.280 -21.383 1.00 88.50 69 THR A C 1
ATOM 539 O O . THR A 1 69 ? 6.483 1.543 -22.353 1.00 88.50 69 THR A O 1
ATOM 542 N N . SER A 1 70 ? 6.690 1.829 -20.125 1.00 86.69 70 SER A N 1
ATOM 543 C CA . SER A 1 70 ? 6.485 0.439 -19.718 1.00 86.69 70 SER A CA 1
ATOM 544 C C . SER A 1 70 ? 5.923 0.336 -18.293 1.00 86.69 70 SER A C 1
ATOM 546 O O . SER A 1 70 ? 6.025 1.273 -17.490 1.00 86.69 70 SER A O 1
ATOM 548 N N . LEU A 1 71 ? 5.371 -0.831 -17.945 1.00 85.31 71 LEU A N 1
ATOM 549 C CA . LEU A 1 71 ? 4.959 -1.139 -1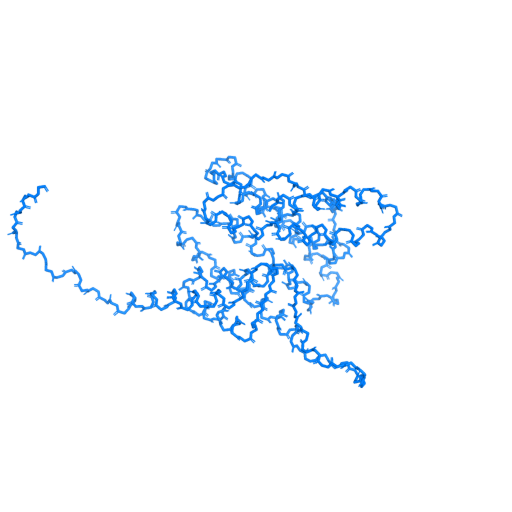6.569 1.00 85.31 71 LEU A CA 1
ATOM 550 C C . LEU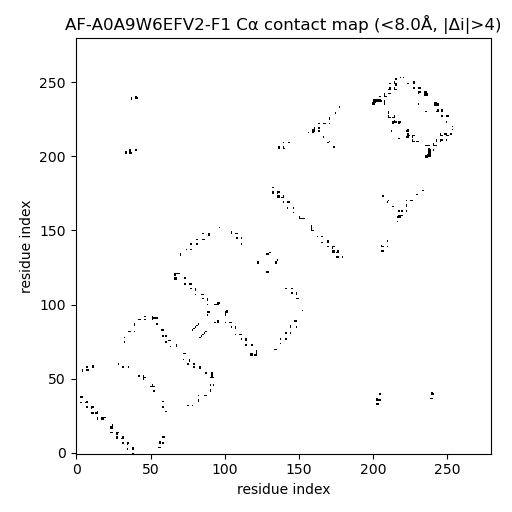 A 1 71 ? 6.141 -1.229 -15.597 1.00 85.31 71 LEU A C 1
ATOM 552 O O . LEU A 1 71 ? 5.997 -0.832 -14.442 1.00 85.31 71 LEU A O 1
ATOM 556 N N . ASP A 1 72 ? 7.311 -1.682 -16.052 1.00 83.56 72 ASP A N 1
ATOM 557 C CA . ASP A 1 72 ? 8.520 -1.737 -15.221 1.00 83.56 72 ASP A CA 1
ATOM 558 C C . ASP A 1 72 ? 8.967 -0.337 -14.793 1.00 83.56 72 ASP A C 1
ATOM 560 O O . ASP A 1 72 ? 9.321 -0.103 -13.635 1.00 83.56 72 ASP A O 1
ATOM 564 N N . GLU A 1 73 ? 8.888 0.627 -15.712 1.00 85.69 73 GLU A N 1
ATOM 565 C CA . GLU A 1 73 ? 9.174 2.027 -15.418 1.00 85.69 73 GLU A CA 1
ATOM 566 C C . GLU A 1 73 ? 8.183 2.592 -14.388 1.00 85.69 73 GLU A C 1
ATOM 568 O O . GLU A 1 73 ? 8.580 3.244 -13.412 1.00 85.69 73 GLU A O 1
ATOM 573 N N . ALA A 1 74 ? 6.892 2.293 -14.560 1.00 89.44 74 ALA A N 1
ATOM 574 C CA . ALA A 1 74 ? 5.858 2.677 -13.606 1.00 89.44 74 ALA A CA 1
ATOM 575 C C . ALA A 1 74 ? 6.106 2.056 -12.220 1.00 89.44 74 ALA A C 1
ATOM 577 O O . ALA A 1 74 ? 5.995 2.759 -11.210 1.00 89.44 74 ALA A O 1
ATOM 578 N N . HIS A 1 75 ? 6.499 0.781 -12.167 1.00 87.44 75 HIS A N 1
ATOM 579 C CA . HIS A 1 75 ? 6.820 0.052 -10.942 1.00 87.44 75 HIS A CA 1
ATOM 580 C C . HIS A 1 75 ? 8.003 0.665 -10.191 1.00 87.44 75 HIS A C 1
ATOM 582 O O . HIS A 1 75 ? 7.876 1.017 -9.016 1.00 87.44 75 HIS A O 1
ATOM 588 N N . VAL A 1 76 ? 9.131 0.876 -10.875 1.00 85.62 76 VAL A N 1
ATOM 589 C CA . VAL A 1 76 ? 10.324 1.513 -10.298 1.00 85.62 76 VAL A CA 1
ATOM 590 C C . VAL A 1 76 ? 9.971 2.884 -9.718 1.00 85.62 76 VAL A C 1
ATOM 592 O O . VAL A 1 76 ? 10.328 3.199 -8.579 1.00 85.62 76 VAL A O 1
ATOM 595 N N . SER A 1 77 ? 9.232 3.695 -10.482 1.00 89.62 77 SER A N 1
ATOM 596 C CA . SER A 1 77 ? 8.798 5.024 -10.049 1.00 89.62 77 SER A CA 1
ATOM 597 C C . SER A 1 77 ? 7.878 4.968 -8.822 1.00 89.62 77 SER A C 1
ATOM 599 O O . SER A 1 77 ? 8.018 5.788 -7.905 1.00 89.62 77 SER A O 1
ATOM 601 N N . LEU A 1 78 ? 6.966 3.990 -8.765 1.00 91.00 78 LEU A N 1
ATOM 602 C CA . LEU A 1 78 ? 6.076 3.792 -7.624 1.00 91.00 78 LEU A CA 1
ATOM 603 C C . LEU A 1 78 ? 6.870 3.430 -6.374 1.00 91.00 78 LEU A C 1
ATOM 605 O O . LEU A 1 78 ? 6.698 4.070 -5.340 1.00 91.00 78 LEU A O 1
ATOM 609 N N . GLU A 1 79 ? 7.773 2.459 -6.463 1.00 87.44 79 GLU A N 1
ATOM 610 C CA . GLU A 1 79 ? 8.530 1.995 -5.304 1.00 87.44 79 GLU A CA 1
ATOM 611 C C . GLU A 1 79 ? 9.456 3.077 -4.746 1.00 87.44 79 GLU A C 1
ATOM 613 O O . GLU A 1 79 ? 9.622 3.159 -3.527 1.00 87.44 79 GLU A O 1
ATOM 618 N N . VAL A 1 80 ? 9.998 3.962 -5.589 1.00 87.00 80 VAL A N 1
ATOM 619 C CA . VAL A 1 80 ? 10.706 5.166 -5.124 1.00 87.00 80 VAL A CA 1
ATOM 620 C C . VAL A 1 80 ? 9.769 6.068 -4.316 1.00 87.00 80 VAL A C 1
ATOM 622 O O . VAL A 1 80 ? 10.130 6.493 -3.218 1.00 87.00 80 VAL A O 1
ATOM 625 N N . ASN A 1 81 ? 8.563 6.351 -4.816 1.00 89.19 81 ASN A N 1
ATOM 626 C CA . ASN A 1 81 ? 7.587 7.165 -4.089 1.00 89.19 81 ASN A CA 1
ATOM 627 C C . ASN A 1 81 ? 7.162 6.511 -2.768 1.00 89.19 81 ASN A C 1
ATOM 629 O O . ASN A 1 81 ? 7.118 7.176 -1.732 1.00 89.19 81 ASN A O 1
ATOM 633 N N . VAL A 1 82 ? 6.884 5.209 -2.777 1.00 89.31 82 VAL A N 1
ATOM 634 C CA . VAL A 1 82 ? 6.397 4.510 -1.590 1.00 89.31 82 VAL A CA 1
ATOM 635 C C . VAL A 1 82 ? 7.506 4.328 -0.557 1.00 89.31 82 VAL A C 1
ATOM 637 O O . VAL A 1 82 ? 7.331 4.731 0.587 1.00 89.31 82 VAL A O 1
ATOM 640 N N . ASN A 1 83 ? 8.665 3.782 -0.918 1.00 85.50 83 ASN A N 1
ATOM 641 C CA . ASN A 1 83 ? 9.698 3.463 0.071 1.00 85.50 83 ASN A CA 1
ATOM 642 C C . ASN A 1 83 ? 10.508 4.694 0.497 1.00 85.50 83 ASN A C 1
ATOM 644 O O . ASN A 1 83 ? 10.635 4.953 1.693 1.00 85.50 83 ASN A O 1
ATOM 648 N N . ASN A 1 84 ? 11.035 5.481 -0.452 1.00 83.94 84 ASN A N 1
ATOM 649 C CA . ASN A 1 84 ? 11.917 6.606 -0.108 1.00 83.94 84 ASN A CA 1
ATOM 650 C C . ASN A 1 84 ? 11.158 7.814 0.447 1.00 83.94 84 ASN A C 1
ATOM 652 O O . ASN A 1 84 ? 11.767 8.632 1.135 1.00 83.94 84 ASN A O 1
ATOM 656 N N . ARG A 1 85 ? 9.862 7.959 0.137 1.00 84.88 85 ARG A N 1
ATOM 657 C CA . ARG A 1 85 ? 9.070 9.117 0.576 1.00 84.88 85 ARG A CA 1
ATOM 658 C C . ARG A 1 85 ? 8.036 8.710 1.620 1.00 84.88 85 ARG A C 1
ATOM 660 O O . ARG A 1 85 ? 8.165 9.117 2.772 1.00 84.88 85 ARG A O 1
ATOM 667 N N . ALA A 1 86 ? 7.069 7.867 1.254 1.00 87.75 86 ALA A N 1
ATOM 668 C CA . ALA A 1 86 ? 5.931 7.562 2.120 1.00 87.75 86 ALA A CA 1
ATOM 669 C C . ALA A 1 86 ? 6.313 6.760 3.378 1.00 87.75 86 ALA A C 1
ATOM 671 O O . ALA A 1 86 ? 6.154 7.239 4.498 1.00 87.75 86 ALA A O 1
ATOM 672 N N . LEU A 1 87 ? 6.854 5.552 3.210 1.00 85.12 87 LEU A N 1
ATOM 673 C CA . LEU A 1 87 ? 7.213 4.673 4.325 1.00 85.12 87 LEU A CA 1
ATOM 674 C C . LEU A 1 87 ? 8.355 5.264 5.150 1.00 85.12 87 LEU A C 1
ATOM 676 O O . LEU A 1 87 ? 8.317 5.198 6.375 1.00 85.12 87 LEU A O 1
ATOM 680 N N . LYS A 1 88 ? 9.320 5.929 4.502 1.00 83.62 88 LYS A N 1
ATOM 681 C CA . LYS A 1 88 ? 10.364 6.678 5.206 1.00 83.62 88 LYS A CA 1
ATOM 682 C C . LYS A 1 88 ? 9.801 7.734 6.143 1.00 83.62 88 LYS A C 1
ATOM 684 O O . LYS A 1 88 ? 10.241 7.798 7.289 1.00 83.62 88 LYS A O 1
ATOM 689 N N . LEU A 1 89 ? 8.831 8.525 5.689 1.00 85.81 89 LEU A N 1
ATOM 690 C CA . LEU A 1 89 ? 8.158 9.506 6.533 1.00 85.81 89 LEU A CA 1
ATOM 691 C C . LEU A 1 89 ? 7.500 8.818 7.738 1.00 85.81 89 LEU A C 1
ATOM 693 O O . LEU A 1 89 ? 7.791 9.182 8.876 1.00 85.81 89 LEU A O 1
ATOM 697 N N . LEU A 1 90 ? 6.713 7.769 7.488 1.00 82.81 90 LEU A N 1
ATOM 698 C CA . LEU A 1 90 ? 5.919 7.069 8.504 1.00 82.81 90 LEU A CA 1
ATOM 699 C C . LEU A 1 90 ? 6.755 6.321 9.551 1.00 82.81 90 LEU A C 1
ATOM 701 O O . LEU A 1 90 ? 6.356 6.246 10.708 1.00 82.81 90 LEU A O 1
ATOM 705 N N . THR A 1 91 ? 7.919 5.781 9.184 1.00 78.88 91 THR A N 1
ATOM 706 C CA . THR A 1 91 ? 8.751 4.983 10.104 1.00 78.88 91 THR A CA 1
ATOM 707 C C . THR A 1 91 ? 10.009 5.713 10.576 1.00 78.88 91 THR A C 1
ATOM 709 O O . THR A 1 91 ? 10.908 5.088 11.140 1.00 78.88 91 THR A O 1
ATOM 712 N N . SER A 1 92 ? 10.131 7.018 10.315 1.00 77.38 92 SER A N 1
ATOM 713 C CA . SER A 1 92 ? 11.286 7.820 10.755 1.00 77.38 92 SER A CA 1
ATOM 714 C C . SER A 1 92 ? 11.236 8.219 12.233 1.00 77.38 92 SER A C 1
ATOM 716 O O . SER A 1 92 ? 12.231 8.719 12.751 1.00 77.38 92 SER A O 1
ATOM 718 N N . GLY A 1 93 ? 10.109 7.985 12.914 1.00 72.88 93 GLY A N 1
ATOM 719 C CA . GLY A 1 93 ? 9.925 8.354 14.320 1.00 72.88 93 GLY A CA 1
ATOM 720 C C . GLY A 1 93 ? 9.778 9.860 14.551 1.00 72.88 93 GLY A C 1
ATOM 721 O O . GLY A 1 93 ? 9.874 10.307 15.690 1.00 72.88 93 GLY A O 1
ATOM 722 N N . ILE A 1 94 ? 9.572 10.647 13.489 1.00 78.19 94 ILE A N 1
ATOM 723 C CA . ILE A 1 94 ? 9.245 12.068 13.613 1.00 78.19 94 ILE A CA 1
ATOM 724 C C . ILE A 1 94 ? 7.798 12.239 14.081 1.00 78.19 94 ILE A C 1
ATOM 726 O O . ILE A 1 94 ? 6.942 11.404 13.782 1.00 78.19 94 ILE A O 1
ATOM 730 N N . ASP A 1 95 ? 7.511 13.350 14.758 1.00 80.00 95 ASP A N 1
ATOM 731 C CA . ASP A 1 95 ? 6.130 13.741 15.031 1.00 80.00 95 ASP A CA 1
ATOM 732 C C . ASP A 1 95 ? 5.432 14.100 13.714 1.00 80.00 95 ASP A C 1
ATOM 734 O O . ASP A 1 95 ? 5.658 15.158 13.123 1.00 80.00 95 ASP A O 1
ATOM 738 N N . ILE A 1 96 ? 4.584 13.188 13.247 1.00 78.38 96 ILE A N 1
ATOM 739 C CA . ILE A 1 96 ? 3.806 13.327 12.014 1.00 78.38 96 ILE A CA 1
ATOM 740 C C . ILE A 1 96 ? 2.756 14.444 12.081 1.00 78.38 96 ILE A C 1
ATOM 742 O O . ILE A 1 96 ? 2.230 14.838 11.041 1.00 78.38 96 ILE A O 1
ATOM 746 N N . SER A 1 97 ? 2.488 14.983 13.272 1.00 80.00 97 SER A N 1
ATOM 747 C CA . SER A 1 97 ? 1.594 16.127 13.485 1.00 80.00 97 SER A CA 1
ATOM 748 C C . SER A 1 97 ? 2.312 17.470 13.321 1.00 80.00 97 SER A C 1
ATOM 750 O O . SER A 1 97 ? 1.661 18.513 13.241 1.00 80.00 97 SER A O 1
ATOM 752 N N . ALA A 1 98 ? 3.649 17.476 13.267 1.00 86.50 98 ALA A N 1
ATOM 753 C CA . ALA A 1 98 ? 4.420 18.698 13.092 1.00 86.50 98 ALA A CA 1
ATOM 754 C C . ALA A 1 98 ? 4.164 19.322 11.702 1.00 86.50 98 ALA A C 1
ATOM 756 O O . ALA A 1 98 ? 4.071 18.587 10.714 1.00 86.50 98 ALA A O 1
ATOM 757 N N . PRO A 1 99 ? 4.139 20.665 11.566 1.00 87.12 99 PRO A N 1
ATOM 758 C CA . PRO A 1 99 ? 3.852 21.330 10.289 1.00 87.12 99 PRO A CA 1
ATOM 759 C C . PRO A 1 99 ? 4.747 20.879 9.126 1.00 87.12 99 PRO A C 1
ATOM 761 O O . PRO A 1 99 ? 4.281 20.708 8.003 1.00 87.12 99 PRO A O 1
ATOM 764 N N . GLU A 1 100 ? 6.032 20.630 9.392 1.00 87.31 100 GLU A N 1
ATOM 765 C CA . GLU A 1 100 ? 6.971 20.131 8.382 1.00 87.31 100 GLU A CA 1
ATOM 766 C C . GLU A 1 100 ? 6.626 18.702 7.927 1.00 87.31 100 GLU A C 1
ATOM 768 O O . GLU A 1 100 ? 6.739 18.377 6.743 1.00 87.31 100 GLU A O 1
ATOM 773 N N . ALA A 1 101 ? 6.190 17.840 8.850 1.00 86.50 101 ALA A N 1
ATOM 774 C CA . ALA A 1 101 ? 5.789 16.475 8.533 1.00 86.50 101 ALA A CA 1
ATOM 775 C C . ALA A 1 101 ? 4.466 16.444 7.753 1.00 86.50 101 ALA A C 1
ATOM 777 O O . ALA A 1 101 ? 4.346 15.672 6.801 1.00 86.50 101 ALA A O 1
ATOM 778 N N . LEU A 1 102 ? 3.524 17.333 8.084 1.00 88.94 102 LEU A N 1
ATOM 779 C CA . LEU A 1 102 ? 2.280 17.520 7.335 1.00 88.94 102 LEU A CA 1
ATOM 780 C C . LEU A 1 102 ? 2.549 17.978 5.896 1.00 88.94 102 LEU A C 1
ATOM 782 O O . LEU A 1 102 ? 2.050 17.357 4.960 1.00 88.94 102 LEU A O 1
ATOM 786 N N . ALA A 1 103 ? 3.421 18.971 5.699 1.00 91.00 103 ALA A N 1
ATOM 787 C CA . ALA A 1 103 ? 3.818 19.412 4.361 1.00 91.00 103 ALA A CA 1
ATOM 788 C C . ALA A 1 103 ? 4.488 18.281 3.552 1.00 91.00 103 ALA A C 1
ATOM 790 O O . ALA A 1 103 ? 4.218 18.105 2.362 1.00 91.00 103 ALA A O 1
ATOM 791 N N . LYS A 1 104 ? 5.332 17.457 4.194 1.00 91.12 104 LYS A N 1
ATOM 792 C CA . LYS A 1 104 ? 5.925 16.266 3.557 1.00 91.12 104 LYS A CA 1
ATOM 793 C C . LYS A 1 104 ? 4.872 15.213 3.209 1.00 91.12 104 LYS A C 1
ATOM 795 O O . LYS A 1 104 ? 4.962 14.616 2.137 1.00 91.12 104 LYS A O 1
ATOM 800 N N . LYS A 1 105 ? 3.881 14.986 4.076 1.00 92.06 105 LYS A N 1
ATOM 801 C CA . LYS A 1 105 ? 2.747 14.080 3.826 1.00 92.06 105 LYS A CA 1
ATOM 802 C C . LYS A 1 105 ? 1.940 14.542 2.612 1.00 92.06 105 LYS A C 1
ATOM 804 O O . LYS A 1 105 ? 1.714 13.740 1.708 1.00 92.06 105 LYS A O 1
ATOM 809 N N . GLU A 1 106 ? 1.576 15.821 2.550 1.00 92.88 106 GLU A N 1
ATOM 810 C CA . GLU A 1 106 ? 0.869 16.416 1.407 1.00 92.88 106 GLU A CA 1
ATOM 811 C C . GLU A 1 106 ? 1.666 16.272 0.108 1.00 92.88 106 GLU A C 1
ATOM 813 O O . GLU A 1 106 ? 1.124 15.835 -0.908 1.00 92.88 106 GLU A O 1
ATOM 818 N N . TYR A 1 107 ? 2.974 16.543 0.151 1.00 93.12 107 TYR A N 1
ATOM 819 C CA . TYR A 1 107 ? 3.860 16.330 -0.992 1.00 93.12 107 TYR A CA 1
ATOM 820 C C . TYR A 1 107 ? 3.869 14.864 -1.455 1.00 93.12 107 TYR A C 1
ATOM 822 O O . TYR A 1 107 ? 3.744 14.594 -2.649 1.00 93.12 107 TYR A O 1
ATOM 830 N N . CYS A 1 108 ? 3.966 13.902 -0.531 1.00 93.50 108 CYS A N 1
ATOM 831 C CA . CYS A 1 108 ? 3.935 12.479 -0.877 1.00 93.50 108 CYS A CA 1
ATOM 832 C C . CYS A 1 108 ? 2.607 12.079 -1.538 1.00 93.50 108 CYS A C 1
ATOM 834 O O . CYS A 1 108 ? 2.613 11.373 -2.546 1.00 93.50 108 CYS A O 1
ATOM 836 N N . LEU A 1 109 ? 1.476 12.550 -1.003 1.00 94.50 109 LEU A N 1
ATOM 837 C CA . LEU A 1 109 ? 0.148 12.292 -1.569 1.00 94.50 109 LEU A CA 1
ATOM 838 C C . LEU A 1 109 ? 0.005 12.890 -2.973 1.00 94.50 109 LEU A C 1
ATOM 840 O O . LEU A 1 109 ? -0.484 12.218 -3.883 1.00 94.50 109 LEU A O 1
ATOM 844 N N . HIS A 1 110 ? 0.484 14.118 -3.171 1.00 94.75 110 HIS A N 1
ATOM 845 C CA . HIS A 1 110 ? 0.493 14.769 -4.476 1.00 94.75 110 HIS A CA 1
ATOM 846 C C . HIS A 1 110 ? 1.324 13.987 -5.505 1.00 94.75 110 HIS A C 1
ATOM 848 O O . HIS A 1 110 ? 0.905 13.812 -6.649 1.00 94.75 110 HIS A O 1
ATOM 854 N N . GLU A 1 111 ? 2.475 13.450 -5.106 1.00 93.44 111 GLU A N 1
ATOM 855 C CA . GLU A 1 111 ? 3.319 12.654 -6.000 1.00 93.44 111 GLU A CA 1
ATOM 856 C C . GLU A 1 111 ? 2.692 11.289 -6.338 1.00 93.44 111 GLU A C 1
ATOM 858 O O . GLU A 1 111 ? 2.783 10.858 -7.488 1.00 93.44 111 GLU A O 1
ATOM 863 N N . LEU A 1 112 ? 1.971 10.650 -5.405 1.00 94.31 112 LEU A N 1
ATOM 864 C CA . LEU A 1 112 ? 1.167 9.452 -5.698 1.00 94.31 112 LEU A CA 1
ATOM 865 C C . LEU A 1 112 ? 0.007 9.750 -6.660 1.00 94.31 112 LEU A C 1
ATOM 867 O O . LEU A 1 112 ? -0.299 8.926 -7.525 1.00 94.31 112 LEU A O 1
ATOM 871 N N . TYR A 1 113 ? -0.630 10.918 -6.538 1.00 94.50 113 TYR A N 1
ATOM 872 C CA . TYR A 1 113 ? -1.660 11.363 -7.478 1.00 94.50 113 TYR A CA 1
ATOM 873 C C . TYR A 1 113 ? -1.080 11.578 -8.882 1.00 94.50 113 TYR A C 1
ATOM 875 O O . TYR A 1 113 ? -1.606 11.045 -9.857 1.00 94.50 113 TYR A O 1
ATOM 883 N N . ARG A 1 114 ? 0.058 12.276 -8.994 1.00 94.25 114 ARG A N 1
ATOM 884 C CA . ARG A 1 114 ? 0.746 12.478 -10.282 1.00 94.25 114 ARG A CA 1
ATOM 885 C C . ARG A 1 114 ? 1.187 11.167 -10.917 1.00 94.25 114 ARG A C 1
ATOM 887 O O . ARG A 1 114 ? 1.046 11.006 -12.127 1.00 94.25 114 ARG A O 1
ATOM 894 N N . TRP A 1 115 ? 1.715 10.243 -10.117 1.00 95.06 115 TRP A N 1
ATOM 895 C CA . TRP A 1 115 ? 2.060 8.901 -10.581 1.00 95.06 115 TRP A CA 1
ATOM 896 C C . TRP A 1 115 ? 0.828 8.188 -11.161 1.00 95.06 115 TRP A C 1
ATOM 898 O O . TRP A 1 115 ? 0.908 7.624 -12.250 1.00 95.06 115 TRP A O 1
ATOM 908 N N . ASN A 1 116 ? -0.330 8.298 -10.496 1.00 94.94 116 ASN A N 1
ATOM 909 C CA . ASN A 1 116 ? -1.580 7.695 -10.960 1.00 94.94 116 ASN A CA 1
ATOM 910 C C . ASN A 1 116 ? -2.017 8.243 -12.326 1.00 94.94 116 ASN A C 1
ATOM 912 O O . ASN A 1 116 ? -2.313 7.471 -13.230 1.00 94.94 116 ASN A O 1
ATOM 916 N N . SER A 1 117 ? -1.976 9.564 -12.521 1.00 94.00 117 SER A N 1
ATOM 917 C CA . SER A 1 117 ? -2.322 10.159 -13.819 1.00 94.00 117 SER A CA 1
ATOM 918 C C . SER A 1 117 ? -1.398 9.684 -14.949 1.00 94.00 117 SER A C 1
ATOM 920 O O . SER A 1 117 ? -1.850 9.463 -16.074 1.00 94.00 117 SER A O 1
ATOM 922 N N . LYS A 1 118 ? -0.100 9.496 -14.666 1.00 94.00 118 LYS A N 1
ATOM 923 C CA . LYS A 1 118 ? 0.860 8.973 -15.651 1.00 94.00 118 LYS A CA 1
ATOM 924 C C . LYS A 1 118 ? 0.567 7.520 -16.026 1.00 94.00 118 LYS A C 1
ATOM 926 O O . LYS A 1 118 ? 0.618 7.196 -17.211 1.00 94.00 118 LYS A O 1
ATOM 931 N N . VAL A 1 119 ? 0.261 6.660 -15.048 1.00 92.25 119 VAL A N 1
ATOM 932 C CA . VAL A 1 119 ? -0.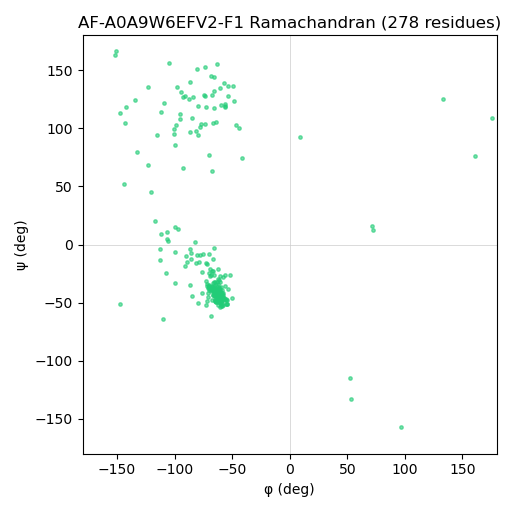028 5.241 -15.321 1.00 92.25 119 VAL A CA 1
ATOM 933 C C . VAL A 1 119 ? -1.358 5.067 -16.049 1.00 92.25 119 VAL A C 1
ATOM 935 O O . VAL A 1 119 ? -1.422 4.297 -16.997 1.00 92.25 119 VAL A O 1
ATOM 938 N N . GLU A 1 120 ? -2.387 5.844 -15.700 1.00 92.44 120 GLU A N 1
ATOM 939 C CA . GLU A 1 120 ? -3.671 5.844 -16.416 1.00 92.44 120 GLU A CA 1
ATOM 940 C C . GLU A 1 120 ? -3.504 6.282 -17.872 1.00 92.44 120 GLU A C 1
ATOM 942 O O . GLU A 1 120 ? -4.062 5.662 -18.776 1.00 92.44 120 GLU A O 1
ATOM 947 N N . THR A 1 121 ? -2.681 7.308 -18.114 1.00 92.56 121 THR A N 1
ATOM 948 C CA . THR A 1 121 ? -2.356 7.751 -19.476 1.00 92.56 121 THR A CA 1
ATOM 949 C C . THR A 1 121 ? -1.685 6.628 -20.263 1.00 92.56 121 THR A C 1
ATOM 951 O O . THR A 1 121 ? -2.115 6.321 -21.371 1.00 92.56 121 THR A O 1
ATOM 954 N N . TYR A 1 122 ? -0.679 5.976 -19.680 1.00 91.31 122 TYR A N 1
ATOM 955 C CA . TYR A 1 122 ? 0.015 4.857 -20.312 1.00 91.31 122 TYR A CA 1
ATOM 956 C C . TYR A 1 122 ? -0.930 3.677 -20.610 1.00 91.31 122 TYR A C 1
ATOM 958 O O . TYR A 1 122 ? -1.024 3.250 -21.758 1.00 91.31 122 TYR A O 1
ATOM 966 N N . ILE A 1 123 ? -1.720 3.227 -19.629 1.00 89.75 123 ILE A N 1
ATOM 967 C CA . ILE A 1 123 ? -2.674 2.113 -19.789 1.00 89.75 123 ILE A CA 1
ATOM 968 C C . ILE A 1 123 ? -3.736 2.430 -20.851 1.00 89.75 123 ILE A C 1
ATOM 970 O O . ILE A 1 123 ? -4.116 1.553 -21.625 1.00 89.75 123 ILE A O 1
ATOM 974 N N . SER A 1 124 ? -4.202 3.682 -20.933 1.00 88.12 124 SER A N 1
ATOM 975 C CA . SER A 1 124 ? -5.200 4.084 -21.936 1.00 88.12 124 SER A CA 1
ATOM 976 C C . SER A 1 124 ? -4.700 3.936 -23.380 1.00 88.12 124 SER A C 1
ATOM 978 O O . SER A 1 124 ? -5.492 3.676 -24.288 1.00 88.12 124 SER A O 1
ATOM 980 N N . VAL A 1 125 ? -3.387 4.070 -23.586 1.00 87.00 125 VAL A N 1
ATOM 981 C CA . VAL A 1 125 ? -2.726 3.887 -24.884 1.00 87.00 125 VAL A CA 1
ATOM 982 C C . VAL A 1 125 ? -2.368 2.410 -25.097 1.00 87.00 125 VAL A C 1
ATOM 984 O O . VAL A 1 125 ? -2.493 1.894 -26.208 1.00 87.00 125 VAL A O 1
ATOM 987 N N . SER A 1 126 ? -2.000 1.702 -24.030 1.00 80.19 126 SER A N 1
ATOM 988 C CA . SER A 1 126 ? -1.589 0.294 -24.031 1.00 80.19 126 SER A CA 1
ATOM 989 C C . SER A 1 126 ? -2.761 -0.663 -23.764 1.00 80.19 126 SER A C 1
ATOM 991 O O . SER A 1 126 ? -2.788 -1.378 -22.766 1.00 80.19 126 SER A O 1
ATOM 993 N N . GLN A 1 127 ? -3.735 -0.725 -24.685 1.00 66.94 127 GLN A N 1
ATOM 994 C CA . GLN A 1 127 ? -4.985 -1.502 -24.520 1.00 66.94 127 GLN A CA 1
ATOM 995 C C . GLN A 1 127 ? -4.795 -2.982 -24.116 1.00 66.94 127 GLN A C 1
ATOM 997 O O . GLN A 1 127 ? -5.674 -3.554 -23.474 1.00 66.94 127 GLN A O 1
ATOM 1002 N N . HIS A 1 128 ? -3.655 -3.595 -24.450 1.00 65.31 128 HIS A N 1
ATOM 1003 C CA . HIS A 1 128 ? -3.324 -4.993 -24.150 1.00 65.31 128 HIS A CA 1
ATOM 1004 C C . HIS A 1 128 ? -2.942 -5.258 -22.679 1.00 65.31 128 HIS A C 1
ATOM 1006 O O . HIS A 1 128 ? -2.821 -6.415 -22.291 1.00 65.31 128 HIS A O 1
ATOM 1012 N N . GLU A 1 129 ? -2.779 -4.224 -21.850 1.00 62.94 129 GLU A N 1
ATOM 1013 C CA . GLU A 1 129 ? -2.344 -4.358 -20.449 1.00 62.94 129 GLU A CA 1
ATOM 1014 C C . GLU A 1 129 ? -3.469 -4.134 -19.420 1.00 62.94 129 GLU A C 1
ATOM 1016 O O . GLU A 1 129 ? -3.224 -4.150 -18.215 1.00 62.94 129 GLU A O 1
ATOM 1021 N N . THR A 1 130 ? -4.713 -3.937 -19.868 1.00 58.16 130 THR A N 1
ATOM 1022 C CA . THR A 1 130 ? -5.844 -3.527 -19.009 1.00 58.16 130 THR A CA 1
ATOM 1023 C C . THR A 1 130 ? -6.325 -4.584 -18.006 1.00 58.16 130 THR A C 1
ATOM 1025 O O . THR A 1 130 ? -6.913 -4.209 -16.994 1.00 58.16 130 THR A O 1
ATOM 1028 N N . ASP A 1 131 ? -6.032 -5.871 -18.222 1.00 63.91 131 ASP A N 1
ATOM 1029 C CA . ASP A 1 131 ? -6.302 -6.964 -17.266 1.00 63.91 131 ASP A CA 1
ATOM 1030 C C . ASP A 1 131 ? -5.008 -7.686 -16.858 1.00 63.91 131 ASP A C 1
ATOM 1032 O O . ASP A 1 131 ? -4.882 -8.909 -16.871 1.00 63.91 131 ASP A O 1
ATOM 1036 N N . ASN A 1 132 ? -3.977 -6.893 -16.565 1.00 78.81 132 ASN A N 1
ATOM 1037 C CA . ASN A 1 132 ? -2.667 -7.400 -16.189 1.00 78.81 132 ASN A CA 1
ATOM 1038 C C . ASN A 1 132 ? -2.530 -7.476 -14.658 1.00 78.81 132 ASN A C 1
ATOM 1040 O O . ASN A 1 132 ? -2.776 -6.512 -13.929 1.00 78.81 132 ASN A O 1
ATOM 1044 N N . THR A 1 133 ? -2.065 -8.624 -14.159 1.00 86.25 133 THR A N 1
ATOM 1045 C CA . THR A 1 133 ? -1.755 -8.830 -12.732 1.00 86.25 133 THR A CA 1
ATOM 1046 C C . THR A 1 133 ? -0.755 -7.797 -12.206 1.00 86.25 133 THR A C 1
ATOM 1048 O O . THR A 1 133 ? -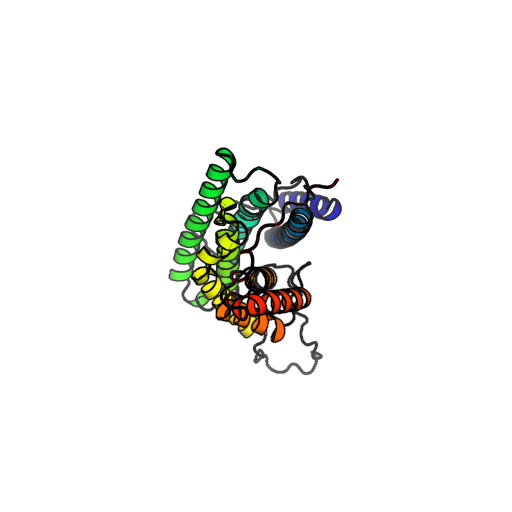0.910 -7.326 -11.081 1.00 86.25 133 THR A O 1
ATOM 1051 N N . ALA A 1 134 ? 0.212 -7.381 -13.029 1.00 85.12 134 ALA A N 1
ATOM 1052 C CA . ALA A 1 134 ? 1.165 -6.329 -12.690 1.00 85.12 134 ALA A CA 1
ATOM 1053 C C . ALA A 1 134 ? 0.470 -4.976 -12.466 1.00 85.12 134 ALA A C 1
ATOM 1055 O O . ALA A 1 134 ? 0.745 -4.296 -11.482 1.00 85.12 134 ALA A O 1
ATOM 1056 N N . VAL A 1 135 ? -0.498 -4.609 -13.313 1.00 89.06 135 VAL A N 1
ATOM 1057 C CA . VAL A 1 135 ? -1.285 -3.375 -13.141 1.00 89.06 135 VAL A CA 1
ATOM 1058 C C . VAL A 1 135 ? -2.086 -3.420 -11.840 1.00 89.06 135 VAL A C 1
ATOM 1060 O O . VAL A 1 135 ? -2.072 -2.456 -11.070 1.00 89.06 135 VAL A O 1
ATOM 1063 N N . ASN A 1 136 ? -2.723 -4.558 -11.544 1.00 91.44 136 ASN A N 1
ATOM 1064 C CA . ASN A 1 136 ? -3.437 -4.743 -10.281 1.00 91.44 136 ASN A CA 1
ATOM 1065 C C . ASN A 1 136 ? -2.496 -4.589 -9.070 1.00 91.44 136 ASN A C 1
ATOM 1067 O O . ASN A 1 136 ? -2.857 -3.922 -8.099 1.00 91.44 136 ASN A O 1
ATOM 1071 N N . ALA A 1 137 ? -1.285 -5.154 -9.133 1.00 91.25 137 ALA A N 1
ATOM 1072 C CA . ALA A 1 137 ? -0.283 -5.036 -8.074 1.00 91.25 137 ALA A CA 1
ATOM 1073 C C . ALA A 1 137 ? 0.165 -3.580 -7.862 1.00 91.25 137 ALA A C 1
ATOM 1075 O O . ALA A 1 137 ? 0.204 -3.110 -6.724 1.00 91.25 137 ALA A O 1
ATOM 1076 N N . LEU A 1 138 ? 0.401 -2.827 -8.940 1.00 92.06 138 LEU A N 1
ATOM 1077 C CA . LEU A 1 138 ? 0.772 -1.413 -8.856 1.00 92.06 138 LEU A CA 1
ATOM 1078 C C . LEU A 1 138 ? -0.320 -0.558 -8.205 1.00 92.06 138 LEU A C 1
ATOM 1080 O O . LEU A 1 138 ? -0.040 0.234 -7.299 1.00 92.06 138 LEU A O 1
ATOM 1084 N N . TYR A 1 139 ? -1.579 -0.728 -8.617 1.00 94.44 139 TYR A N 1
ATOM 1085 C CA . TYR A 1 139 ? -2.686 -0.003 -7.995 1.00 94.44 139 TYR A CA 1
ATOM 1086 C C . TYR A 1 139 ? -2.867 -0.379 -6.527 1.00 94.44 139 TYR A C 1
ATOM 1088 O O . TYR A 1 139 ? -3.085 0.508 -5.697 1.00 94.44 139 TYR A O 1
ATOM 1096 N N . LEU A 1 140 ? -2.714 -1.663 -6.194 1.00 95.31 140 LEU A N 1
ATOM 1097 C CA . LEU A 1 140 ? -2.805 -2.152 -4.824 1.00 95.31 140 LEU A CA 1
ATOM 1098 C C . LEU A 1 140 ? -1.723 -1.525 -3.939 1.00 95.31 140 LEU A C 1
ATOM 1100 O O . LEU A 1 140 ? -2.014 -0.976 -2.873 1.00 95.31 140 LEU A O 1
ATOM 1104 N N . ARG A 1 141 ? -0.480 -1.528 -4.424 1.00 92.94 141 ARG A N 1
ATOM 1105 C CA . ARG A 1 141 ? 0.674 -0.941 -3.744 1.00 92.94 141 ARG A CA 1
ATOM 1106 C C . ARG A 1 141 ? 0.521 0.567 -3.533 1.00 92.94 141 ARG A C 1
ATOM 1108 O O . ARG A 1 141 ? 0.824 1.077 -2.452 1.00 92.94 141 ARG A O 1
ATOM 1115 N N . ARG A 1 142 ? -0.004 1.283 -4.531 1.00 95.06 142 ARG A N 1
ATOM 1116 C CA . ARG A 1 142 ? -0.307 2.719 -4.435 1.00 95.06 142 ARG A CA 1
ATOM 1117 C C . ARG A 1 142 ? -1.401 3.007 -3.406 1.00 95.06 142 ARG A C 1
ATOM 1119 O O 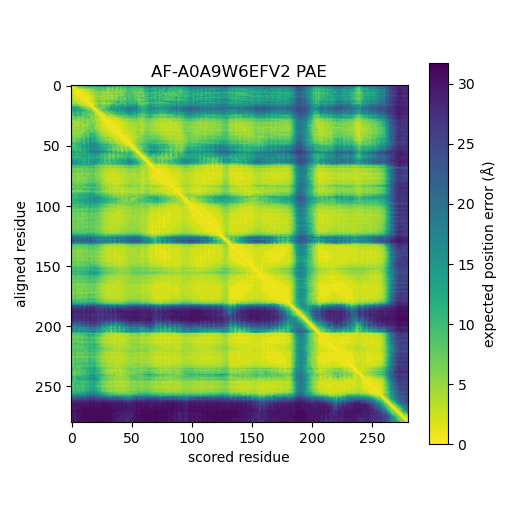. ARG A 1 142 ? -1.233 3.917 -2.596 1.00 95.06 142 ARG A O 1
ATOM 1126 N N . LEU A 1 143 ? -2.510 2.260 -3.432 1.00 96.06 143 LEU A N 1
ATOM 1127 C CA . LEU A 1 143 ? -3.611 2.426 -2.474 1.00 96.06 143 LEU A CA 1
ATOM 1128 C C . LEU A 1 143 ? -3.145 2.166 -1.042 1.00 96.06 143 LEU A C 1
ATOM 1130 O O . LEU A 1 143 ? -3.450 2.960 -0.157 1.00 96.06 143 LEU A O 1
ATOM 1134 N N . TYR A 1 144 ? -2.324 1.135 -0.835 1.00 94.25 144 TYR A N 1
ATOM 1135 C CA . TYR A 1 144 ? -1.701 0.869 0.460 1.00 94.25 144 TYR A CA 1
ATOM 1136 C C . TYR A 1 144 ? -0.938 2.096 0.977 1.00 94.25 144 TYR A C 1
ATOM 1138 O O . TYR A 1 144 ? -1.179 2.569 2.088 1.00 94.25 144 TYR A O 1
ATOM 1146 N N . ALA A 1 145 ? -0.061 2.669 0.147 1.00 93.31 145 ALA A N 1
ATOM 1147 C CA . ALA A 1 145 ? 0.700 3.859 0.516 1.00 93.31 145 ALA A CA 1
ATOM 1148 C C . ALA A 1 145 ? -0.200 5.080 0.773 1.00 93.31 145 ALA A C 1
ATOM 1150 O O . ALA A 1 145 ? 0.033 5.813 1.735 1.00 93.31 145 ALA A O 1
ATOM 1151 N N . LYS A 1 146 ? -1.245 5.280 -0.047 1.00 95.06 146 LYS A N 1
ATOM 1152 C CA . LYS A 1 146 ? -2.245 6.344 0.136 1.00 95.06 146 LYS A CA 1
ATOM 1153 C C . LYS A 1 146 ? -2.921 6.222 1.499 1.00 95.06 146 LYS A C 1
ATOM 1155 O O . LYS A 1 146 ? -2.950 7.215 2.224 1.00 95.06 146 LYS A O 1
ATOM 1160 N N . VAL A 1 147 ? -3.451 5.047 1.847 1.00 94.88 147 VAL A N 1
ATOM 1161 C CA . VAL A 1 147 ? -4.140 4.821 3.127 1.00 94.88 147 VAL A CA 1
ATOM 1162 C C . VAL A 1 147 ? -3.190 5.110 4.281 1.00 94.88 147 VAL A C 1
ATOM 1164 O O . VAL A 1 147 ? -3.490 5.960 5.114 1.00 94.88 147 VAL A O 1
ATOM 1167 N N . MET A 1 148 ? -2.004 4.496 4.278 1.00 91.12 148 MET A N 1
ATOM 1168 C CA . MET A 1 148 ? -1.022 4.662 5.353 1.00 91.12 148 MET A CA 1
ATOM 1169 C C . MET A 1 148 ? -0.595 6.121 5.552 1.00 91.12 148 MET A C 1
ATOM 1171 O O . MET A 1 148 ? -0.455 6.571 6.686 1.00 91.12 148 MET A O 1
ATOM 1175 N N . LEU A 1 149 ? -0.428 6.884 4.466 1.00 91.94 149 LEU A N 1
ATOM 1176 C CA . LEU A 1 149 ? -0.143 8.317 4.546 1.00 91.94 149 LEU A CA 1
ATOM 1177 C C . LEU A 1 149 ? -1.338 9.127 5.040 1.00 91.94 149 LEU A C 1
ATOM 1179 O O . LEU A 1 149 ? -1.143 10.122 5.728 1.00 91.94 149 LEU A O 1
ATOM 1183 N N . SER A 1 150 ? -2.557 8.746 4.667 1.00 93.12 150 SER A N 1
ATOM 1184 C CA . SER A 1 150 ? -3.760 9.551 4.893 1.00 93.12 150 SER A CA 1
ATOM 1185 C C . SER A 1 150 ? -4.330 9.417 6.301 1.00 93.12 150 SER A C 1
ATOM 1187 O O . SER A 1 150 ? -5.074 10.307 6.703 1.00 93.12 150 SER A O 1
ATOM 1189 N N . LEU A 1 151 ? -3.935 8.392 7.066 1.00 90.81 151 LEU A N 1
ATOM 1190 C CA . LEU A 1 151 ? -4.372 8.196 8.452 1.00 90.81 151 LEU A CA 1
ATOM 1191 C C . LEU A 1 151 ? -4.214 9.473 9.289 1.00 90.81 151 LEU A C 1
ATOM 1193 O O . LEU A 1 151 ? -3.196 10.172 9.212 1.00 90.81 151 LEU A O 1
ATOM 1197 N N . ASP A 1 152 ? -5.246 9.762 10.079 1.00 89.00 152 ASP A N 1
ATOM 1198 C CA . ASP A 1 152 ? -5.279 10.848 11.052 1.00 89.00 152 ASP A CA 1
ATOM 1199 C C . ASP A 1 152 ? -4.882 10.300 12.433 1.00 89.00 152 ASP A C 1
ATOM 1201 O O . ASP A 1 152 ? -5.669 9.580 13.056 1.00 89.00 152 ASP A O 1
ATOM 1205 N N . PRO A 1 153 ? -3.686 10.634 12.946 1.00 83.69 153 PRO A N 1
ATOM 1206 C CA . PRO A 1 153 ? -3.212 10.122 14.229 1.00 83.69 153 PRO A CA 1
ATOM 1207 C C . PRO A 1 153 ? -4.117 10.516 15.399 1.00 83.69 153 PRO A C 1
ATOM 1209 O O . PRO A 1 153 ? -4.183 9.789 16.388 1.00 83.69 153 PRO A O 1
ATOM 1212 N N . SER A 1 154 ? -4.842 11.637 15.287 1.00 87.38 154 SER A N 1
ATOM 1213 C CA . SER A 1 154 ? -5.737 12.120 16.344 1.00 87.38 154 SER A CA 1
ATOM 1214 C C . SER A 1 154 ? -6.952 11.213 16.558 1.00 87.38 154 SER A C 1
ATOM 1216 O O . SER A 1 154 ? -7.510 11.179 17.655 1.00 87.38 154 SER A O 1
ATOM 1218 N N . LYS A 1 155 ? -7.327 10.425 15.542 1.00 90.00 155 LYS A N 1
ATOM 1219 C CA . LYS A 1 155 ? -8.416 9.443 15.613 1.00 90.00 155 LYS A CA 1
ATOM 1220 C C . LYS A 1 155 ? -7.963 8.084 16.160 1.00 90.00 155 LYS A C 1
ATOM 1222 O O . LYS A 1 155 ? -8.809 7.223 16.407 1.00 90.00 155 LYS A O 1
ATOM 1227 N N . GLY A 1 156 ? -6.659 7.868 16.360 1.00 88.00 156 GLY A N 1
ATOM 1228 C CA . GLY A 1 156 ? -6.111 6.585 16.805 1.00 88.00 156 GLY A CA 1
ATOM 1229 C C . GLY A 1 156 ? -6.578 5.423 15.919 1.00 88.00 156 GLY A C 1
ATOM 1230 O O . GLY A 1 156 ? -6.589 5.533 14.695 1.00 88.00 156 GLY A O 1
ATOM 1231 N N . GLU A 1 157 ? -7.032 4.326 16.531 1.00 87.00 157 GLU A N 1
ATOM 1232 C CA . GLU A 1 157 ? -7.571 3.163 15.801 1.00 87.00 157 GLU A CA 1
ATOM 1233 C C . GLU A 1 157 ? -8.829 3.491 14.975 1.00 87.00 157 GLU A C 1
ATOM 1235 O O . GLU A 1 157 ? -9.131 2.792 14.009 1.00 87.00 157 GLU A O 1
ATOM 1240 N N . LEU A 1 158 ? -9.550 4.573 15.302 1.00 92.19 158 LEU A N 1
ATOM 1241 C CA . LEU A 1 158 ? -10.745 4.970 14.555 1.00 92.19 158 LEU A CA 1
ATOM 1242 C C . LEU A 1 158 ? -10.424 5.568 13.181 1.00 92.19 158 LEU A C 1
ATOM 1244 O O . LEU A 1 158 ? -11.306 5.641 12.331 1.00 92.19 158 LEU A O 1
ATOM 1248 N N . ALA A 1 159 ? -9.170 5.967 12.943 1.00 94.19 159 ALA A N 1
ATOM 1249 C CA . ALA A 1 159 ? -8.733 6.551 11.677 1.00 94.19 159 ALA A CA 1
ATOM 1250 C C . ALA A 1 159 ? -8.987 5.631 10.474 1.00 94.19 159 ALA A C 1
ATOM 1252 O O . ALA A 1 159 ? -9.171 6.106 9.359 1.00 94.19 159 ALA A O 1
ATOM 1253 N N . HIS A 1 160 ? -9.000 4.314 10.690 1.00 95.00 160 HIS A N 1
ATOM 1254 C CA . HIS A 1 160 ? -9.182 3.329 9.628 1.00 95.00 160 HIS A CA 1
ATOM 1255 C C . HIS A 1 160 ? -10.617 3.273 9.073 1.00 95.00 160 HIS A C 1
ATOM 1257 O O . HIS A 1 160 ? -10.804 2.740 7.980 1.00 95.00 160 HIS A O 1
ATOM 1263 N N . ASP A 1 161 ? -11.611 3.826 9.776 1.00 95.62 161 ASP A N 1
ATOM 1264 C CA . ASP A 1 161 ? -13.012 3.824 9.322 1.00 95.62 161 ASP A CA 1
ATOM 1265 C C . ASP A 1 161 ? -13.242 4.736 8.114 1.00 95.62 161 ASP A C 1
ATOM 1267 O O . ASP A 1 161 ? -14.147 4.488 7.322 1.00 95.62 161 ASP A O 1
ATOM 1271 N N . ASP A 1 162 ? -12.399 5.755 7.931 1.00 97.00 162 ASP A N 1
ATOM 1272 C CA . ASP A 1 162 ? -12.491 6.673 6.791 1.00 97.00 162 ASP A CA 1
ATOM 1273 C C . ASP A 1 162 ? -12.100 5.996 5.455 1.00 97.00 162 ASP A C 1
ATOM 1275 O O . ASP A 1 162 ? -12.270 6.585 4.390 1.00 97.00 162 ASP A O 1
ATOM 1279 N N . PHE A 1 163 ? -11.571 4.764 5.495 1.00 97.56 163 PHE A N 1
ATOM 1280 C CA . PHE A 1 163 ? -10.962 4.073 4.350 1.00 97.56 163 PHE A CA 1
ATOM 1281 C C . PHE A 1 163 ? -11.696 2.789 3.940 1.00 97.56 163 PHE A C 1
ATOM 1283 O O . PHE A 1 163 ? -11.113 1.937 3.272 1.00 97.56 163 PHE A O 1
ATOM 1290 N N . ILE A 1 164 ? -12.969 2.624 4.314 1.00 97.25 164 ILE A N 1
ATOM 1291 C CA . ILE A 1 164 ? -13.755 1.423 3.969 1.00 97.25 164 ILE A CA 1
ATOM 1292 C C . ILE A 1 164 ? -13.808 1.201 2.447 1.00 97.25 164 ILE A C 1
ATOM 1294 O O . ILE A 1 164 ? -13.544 0.090 1.983 1.00 97.25 164 ILE A O 1
ATOM 1298 N N . ASP A 1 165 ? -14.067 2.253 1.665 1.00 98.12 165 ASP A N 1
ATOM 1299 C CA . ASP A 1 165 ? -14.131 2.163 0.198 1.00 98.12 165 ASP A CA 1
ATOM 1300 C C . ASP A 1 165 ? -12.763 1.863 -0.432 1.00 98.12 165 ASP A C 1
ATOM 1302 O O . ASP A 1 165 ? -12.667 1.128 -1.418 1.00 98.12 165 ASP A O 1
ATOM 1306 N N . ASP A 1 166 ? -11.689 2.412 0.143 1.00 98.19 166 ASP A N 1
ATOM 1307 C CA . ASP A 1 166 ? -10.319 2.109 -0.273 1.00 98.19 166 ASP A CA 1
ATOM 1308 C C . ASP A 1 166 ? -9.985 0.637 0.021 1.00 98.19 166 ASP A C 1
ATOM 1310 O O . ASP A 1 166 ? -9.455 -0.058 -0.844 1.00 98.19 166 ASP A O 1
ATOM 1314 N N . TYR A 1 167 ? -10.358 0.114 1.193 1.00 98.38 167 TYR A N 1
ATOM 1315 C CA . TYR A 1 167 ? -10.164 -1.298 1.530 1.00 98.38 167 TYR A CA 1
ATOM 1316 C C . TYR A 1 167 ? -10.960 -2.240 0.632 1.00 98.38 167 TYR A C 1
ATOM 1318 O O . TYR A 1 167 ? -10.432 -3.278 0.235 1.00 98.38 167 TYR A O 1
ATOM 1326 N N . ALA A 1 168 ? -12.195 -1.888 0.273 1.00 98.38 168 ALA A N 1
ATOM 1327 C CA . ALA A 1 168 ? -12.981 -2.671 -0.674 1.00 98.38 168 ALA A CA 1
ATOM 1328 C C . ALA A 1 168 ? -12.262 -2.788 -2.029 1.00 98.38 168 ALA A C 1
ATOM 1330 O O . ALA A 1 168 ? -12.064 -3.897 -2.526 1.00 98.38 168 ALA A O 1
ATOM 1331 N N . GLN A 1 169 ? -11.771 -1.667 -2.570 1.00 98.06 169 GLN A N 1
ATOM 1332 C CA . GLN A 1 169 ? -10.991 -1.651 -3.814 1.00 98.06 169 GLN A CA 1
ATOM 1333 C C . GLN A 1 169 ? -9.694 -2.459 -3.698 1.00 98.06 169 GLN A C 1
ATOM 1335 O O . GLN A 1 169 ? -9.347 -3.224 -4.598 1.00 98.06 169 GLN A O 1
ATOM 1340 N N . MET A 1 170 ? -8.980 -2.329 -2.579 1.00 98.12 170 MET A N 1
ATOM 1341 C CA . MET A 1 170 ? -7.765 -3.101 -2.323 1.00 98.12 170 MET A CA 1
ATOM 1342 C C . MET A 1 170 ? -8.037 -4.611 -2.286 1.00 98.12 170 MET A C 1
ATOM 1344 O O . MET A 1 170 ? -7.233 -5.383 -2.808 1.00 98.12 170 MET A O 1
ATOM 1348 N N . LEU A 1 171 ? -9.165 -5.048 -1.714 1.00 98.12 171 LEU A N 1
ATOM 1349 C CA . LEU A 1 171 ? -9.560 -6.460 -1.705 1.00 98.12 171 LEU A CA 1
ATOM 1350 C C . LEU A 1 171 ? -9.917 -6.980 -3.092 1.00 98.12 171 LEU A C 1
ATOM 1352 O O . LEU A 1 171 ? -9.575 -8.119 -3.408 1.00 98.12 171 LEU A O 1
ATOM 1356 N N . ASP A 1 172 ? -10.571 -6.172 -3.922 1.00 97.56 172 ASP A N 1
ATOM 1357 C CA . ASP A 1 172 ? -10.892 -6.562 -5.295 1.00 97.56 172 ASP A CA 1
ATOM 1358 C C . ASP A 1 172 ? -9.610 -6.754 -6.120 1.00 97.56 172 ASP A C 1
ATOM 1360 O O . ASP A 1 172 ? -9.453 -7.773 -6.794 1.00 97.56 172 ASP A O 1
ATOM 1364 N N . LEU A 1 173 ? -8.646 -5.834 -5.995 1.00 96.25 173 LEU A N 1
ATOM 1365 C CA . LEU A 1 173 ? -7.327 -5.959 -6.624 1.00 96.25 173 LEU A CA 1
ATOM 1366 C C . LEU A 1 173 ? -6.566 -7.187 -6.105 1.00 96.25 173 LEU A C 1
ATOM 1368 O O . LEU A 1 173 ? -6.045 -7.972 -6.896 1.00 96.25 173 LEU A O 1
ATOM 1372 N N . ALA A 1 174 ? -6.530 -7.385 -4.783 1.00 95.25 174 ALA A N 1
ATOM 1373 C CA . ALA A 1 174 ? -5.877 -8.534 -4.163 1.00 95.25 174 ALA A CA 1
ATOM 1374 C C . ALA A 1 174 ? -6.490 -9.865 -4.621 1.00 95.25 174 ALA A C 1
ATOM 1376 O O . ALA A 1 174 ? -5.748 -10.801 -4.912 1.00 95.25 174 ALA A O 1
ATOM 1377 N N . SER A 1 175 ? -7.821 -9.940 -4.727 1.00 95.12 175 SER A N 1
ATOM 1378 C CA . SER A 1 175 ? -8.530 -11.137 -5.198 1.00 95.12 175 SER A CA 1
ATOM 1379 C C . SER A 1 175 ? -8.121 -11.481 -6.628 1.00 95.12 175 SER A C 1
ATOM 1381 O O . SER A 1 175 ? -7.666 -12.594 -6.865 1.00 95.12 175 SER A O 1
ATOM 1383 N N . ARG A 1 176 ? -8.144 -10.506 -7.551 1.00 92.81 176 ARG A N 1
ATOM 1384 C CA . ARG A 1 176 ? -7.725 -10.711 -8.952 1.00 92.81 176 ARG A CA 1
ATOM 1385 C C . ARG A 1 176 ? -6.279 -11.188 -9.071 1.00 92.81 176 ARG A C 1
ATOM 1387 O O . ARG A 1 176 ? -5.986 -12.085 -9.856 1.00 92.81 176 ARG A O 1
ATOM 1394 N N . ILE A 1 177 ? -5.369 -10.612 -8.279 1.00 91.19 177 ILE A N 1
ATOM 1395 C CA . ILE A 1 177 ? -3.962 -11.042 -8.247 1.00 91.19 177 ILE A CA 1
ATOM 1396 C C . ILE A 1 177 ? -3.866 -12.499 -7.782 1.00 91.19 177 ILE A C 1
ATOM 1398 O O . ILE A 1 177 ? -3.181 -13.305 -8.407 1.00 91.19 177 ILE A O 1
ATOM 1402 N N . LEU A 1 178 ? -4.545 -12.850 -6.688 1.00 90.25 178 LEU A N 1
ATOM 1403 C CA . LEU A 1 178 ? -4.505 -14.201 -6.131 1.00 90.25 178 LEU A CA 1
ATOM 1404 C C . LEU A 1 178 ? -5.143 -15.230 -7.070 1.00 90.25 178 LEU A C 1
ATOM 1406 O O . LEU A 1 178 ? -4.580 -16.307 -7.248 1.00 90.25 178 LEU A O 1
ATOM 1410 N N . GLU A 1 179 ? -6.269 -14.906 -7.696 1.00 90.12 179 GLU A N 1
ATOM 1411 C CA . GLU A 1 179 ? -6.945 -15.761 -8.675 1.00 90.12 179 GLU A CA 1
ATOM 1412 C C . GLU A 1 179 ? -6.063 -16.014 -9.901 1.00 90.12 179 GLU A C 1
ATOM 1414 O O . GLU A 1 179 ? -5.858 -17.168 -10.270 1.00 90.12 179 GLU A O 1
ATOM 1419 N N . SER A 1 180 ? -5.470 -14.960 -10.469 1.00 85.56 180 SER A N 1
ATOM 1420 C CA . SER A 1 180 ? -4.548 -15.059 -11.607 1.00 85.56 180 SER A CA 1
ATOM 1421 C C . SER A 1 180 ? -3.353 -15.967 -11.302 1.00 85.56 180 SER A C 1
ATOM 1423 O O . SER A 1 180 ? -3.060 -16.894 -12.055 1.00 85.56 180 SER A O 1
ATOM 1425 N N . LEU A 1 181 ? -2.714 -15.777 -10.142 1.00 80.56 181 LEU A N 1
ATOM 1426 C CA . LEU A 1 181 ? -1.561 -16.577 -9.721 1.00 80.56 181 LEU A CA 1
ATOM 1427 C C . LEU A 1 181 ? -1.896 -18.051 -9.442 1.00 80.56 181 LEU A C 1
ATOM 1429 O O . LEU A 1 181 ? -0.996 -18.884 -9.452 1.00 80.56 181 LEU A O 1
ATOM 1433 N N . ASN A 1 182 ? -3.155 -18.378 -9.146 1.00 76.88 182 ASN A N 1
ATOM 1434 C CA . ASN A 1 182 ? -3.584 -19.745 -8.839 1.00 76.88 182 ASN A CA 1
ATOM 1435 C C . ASN A 1 182 ? -4.378 -20.396 -9.979 1.00 76.88 182 ASN A C 1
ATOM 1437 O O . ASN A 1 182 ? -4.832 -21.534 -9.831 1.00 76.88 182 ASN A O 1
ATOM 1441 N N . SER A 1 183 ? -4.537 -19.707 -11.110 1.00 72.81 183 SER A N 1
ATOM 1442 C CA . SER A 1 183 ? -5.133 -20.290 -12.304 1.00 72.81 183 SER A CA 1
ATOM 1443 C C . SER A 1 183 ? -4.195 -21.372 -12.852 1.00 72.81 183 SER A C 1
ATOM 1445 O O . SER A 1 183 ? -2.999 -21.111 -13.014 1.00 72.81 183 SER A O 1
ATOM 1447 N N . PRO A 1 184 ? -4.677 -22.601 -13.119 1.00 54.16 184 PRO A N 1
ATOM 1448 C CA . PRO A 1 184 ? -3.862 -23.606 -13.777 1.00 54.16 184 PRO A CA 1
ATOM 1449 C C . PRO A 1 184 ? -3.545 -23.092 -15.177 1.00 54.16 184 PRO A C 1
ATOM 1451 O O . PRO A 1 184 ? -4.414 -23.070 -16.048 1.00 54.16 184 PRO A O 1
ATOM 1454 N N . VAL A 1 185 ? -2.305 -22.652 -15.385 1.00 51.84 185 VAL A N 1
ATOM 1455 C CA . VAL A 1 185 ? -1.829 -22.305 -16.717 1.00 51.84 185 VAL A CA 1
ATOM 1456 C C . VAL A 1 185 ? -2.038 -23.544 -17.585 1.00 51.84 185 VAL A C 1
ATOM 1458 O O . VAL A 1 185 ? -1.512 -24.618 -17.287 1.00 51.84 185 VAL A O 1
ATOM 1461 N N . THR A 1 186 ? -2.844 -23.418 -18.638 1.00 42.19 186 THR A N 1
ATOM 1462 C CA . THR A 1 186 ? -2.878 -24.356 -19.765 1.00 42.19 186 THR A CA 1
ATOM 1463 C C . THR A 1 186 ? -1.557 -24.244 -20.523 1.00 42.19 186 THR A C 1
ATOM 1465 O O . THR A 1 186 ? -1.517 -23.791 -21.660 1.00 42.19 186 THR A O 1
ATOM 1468 N N . GLU A 1 187 ? -0.456 -24.587 -19.866 1.00 43.88 187 GLU A N 1
ATOM 1469 C CA . GLU A 1 187 ? 0.794 -24.900 -20.532 1.00 43.88 187 GLU A CA 1
ATOM 1470 C C . GLU A 1 187 ? 0.711 -26.367 -20.945 1.00 43.88 187 GLU A C 1
ATOM 1472 O O . GLU A 1 187 ? 0.350 -27.246 -20.154 1.00 43.88 187 GLU A O 1
ATOM 1477 N N . GLU A 1 188 ? 0.958 -26.612 -22.229 1.00 41.91 188 GLU A N 1
ATOM 1478 C CA . GLU A 1 188 ? 1.049 -27.946 -22.800 1.00 41.91 188 GLU A CA 1
ATOM 1479 C C . GLU A 1 188 ? 1.970 -28.800 -21.923 1.00 41.91 188 GLU A C 1
ATOM 1481 O O . GLU A 1 188 ? 3.106 -28.432 -21.632 1.00 41.91 188 GLU A O 1
ATOM 1486 N N . PHE A 1 189 ? 1.429 -29.923 -21.452 1.00 38.28 189 PHE A N 1
ATOM 1487 C CA . PHE A 1 189 ? 2.088 -30.894 -20.587 1.00 38.28 189 PHE A CA 1
ATOM 1488 C C . PHE A 1 189 ? 3.495 -31.235 -21.114 1.00 38.28 189 PHE A C 1
ATOM 1490 O O . PHE A 1 189 ? 3.627 -32.046 -22.029 1.00 38.28 189 PHE A O 1
ATOM 1497 N N . ASP A 1 190 ? 4.547 -30.678 -20.506 1.00 45.75 190 ASP A N 1
ATOM 1498 C CA . ASP A 1 190 ? 5.894 -31.238 -20.604 1.00 45.75 190 ASP A CA 1
ATOM 1499 C C . ASP A 1 190 ? 6.027 -32.340 -19.531 1.00 45.75 190 ASP A C 1
ATOM 1501 O O . ASP A 1 190 ? 6.061 -32.034 -18.330 1.00 45.75 190 ASP A O 1
ATOM 1505 N N . PRO A 1 191 ? 6.075 -33.637 -19.900 1.00 42.41 191 PRO A N 1
ATOM 1506 C CA . PRO A 1 191 ? 6.037 -34.750 -18.948 1.00 42.41 191 PRO A CA 1
ATOM 1507 C C . PRO A 1 191 ? 7.265 -34.833 -18.020 1.00 42.41 191 PRO A C 1
ATOM 1509 O O . PRO A 1 191 ? 7.321 -35.715 -17.160 1.00 42.41 191 PRO A O 1
ATOM 1512 N N . GLY A 1 192 ? 8.262 -33.956 -18.191 1.00 41.47 192 GLY A N 1
ATOM 1513 C CA . GLY A 1 192 ? 9.479 -33.903 -17.378 1.00 41.47 192 GLY A CA 1
ATOM 1514 C C . GLY A 1 192 ? 9.422 -32.978 -16.155 1.00 41.47 192 GLY A C 1
ATOM 1515 O O . GLY A 1 192 ? 10.230 -33.145 -15.234 1.00 41.47 192 GLY A O 1
ATOM 1516 N N . SER A 1 193 ? 8.484 -32.026 -16.093 1.00 42.56 193 SER A N 1
ATOM 1517 C CA . SER A 1 193 ? 8.444 -31.033 -15.012 1.00 42.56 193 SER A CA 1
ATOM 1518 C C . SER A 1 193 ? 7.659 -31.570 -13.814 1.00 42.56 193 SER A C 1
ATOM 1520 O O . SER A 1 193 ? 6.429 -31.562 -13.771 1.00 42.56 193 SER A O 1
ATOM 1522 N N . ARG A 1 194 ? 8.370 -32.112 -12.816 1.00 38.66 194 ARG A N 1
ATOM 1523 C CA . ARG A 1 194 ? 7.747 -32.559 -11.561 1.00 38.66 194 ARG A CA 1
ATOM 1524 C C . ARG A 1 194 ? 6.985 -31.395 -10.934 1.00 38.66 194 ARG A C 1
ATOM 1526 O O . ARG A 1 194 ? 7.598 -30.403 -10.559 1.00 38.66 194 ARG A O 1
ATOM 1533 N N . ASN A 1 195 ? 5.683 -31.609 -10.748 1.00 39.81 195 ASN A N 1
ATOM 1534 C CA . ASN A 1 195 ? 4.729 -30.846 -9.942 1.00 39.81 195 ASN A CA 1
ATOM 1535 C C . ASN A 1 195 ? 5.278 -30.399 -8.571 1.00 39.81 195 ASN A C 1
ATOM 1537 O O . ASN A 1 195 ? 4.882 -30.905 -7.518 1.00 39.81 195 ASN A O 1
ATOM 1541 N N . ALA A 1 196 ? 6.149 -29.399 -8.551 1.00 39.00 196 ALA A N 1
ATOM 1542 C CA . ALA A 1 196 ? 6.220 -28.493 -7.432 1.00 39.00 196 ALA A CA 1
ATOM 1543 C C . ALA A 1 196 ? 5.029 -27.560 -7.623 1.00 39.00 196 ALA A C 1
ATOM 1545 O O . ALA A 1 196 ? 5.079 -26.688 -8.482 1.00 39.00 196 ALA A O 1
ATOM 1546 N N . LYS A 1 197 ? 3.956 -27.752 -6.842 1.00 42.25 197 LYS A N 1
ATOM 1547 C CA . LYS A 1 197 ? 3.040 -26.654 -6.504 1.00 42.25 197 LYS A CA 1
ATOM 1548 C C . LYS A 1 197 ? 3.942 -25.472 -6.164 1.00 42.25 197 LYS A C 1
ATOM 1550 O O . LYS A 1 197 ? 4.592 -25.523 -5.112 1.00 42.25 197 LYS A O 1
ATOM 1555 N N . GLN A 1 198 ? 4.125 -24.544 -7.106 1.00 40.50 198 GLN A N 1
ATOM 1556 C CA . GLN A 1 198 ? 5.144 -23.514 -6.988 1.00 40.50 198 GLN A CA 1
ATOM 1557 C C . GLN A 1 198 ? 4.843 -22.802 -5.675 1.00 40.50 198 GLN A C 1
ATOM 1559 O O . GLN A 1 198 ? 3.740 -22.321 -5.432 1.00 40.50 198 GLN A O 1
ATOM 1564 N N . ARG A 1 199 ? 5.785 -22.844 -4.737 1.00 37.88 199 ARG A N 1
ATOM 1565 C CA . ARG A 1 199 ? 5.670 -22.027 -3.537 1.00 37.88 199 ARG A CA 1
ATOM 1566 C C . ARG A 1 199 ? 5.976 -20.620 -4.023 1.00 37.88 199 ARG A C 1
ATOM 1568 O O . ARG A 1 199 ? 7.134 -20.336 -4.309 1.00 37.88 199 ARG A O 1
ATOM 1575 N N . HIS A 1 200 ? 4.946 -19.790 -4.180 1.00 45.41 200 HIS A N 1
ATOM 1576 C CA . HIS A 1 200 ? 5.077 -18.403 -4.630 1.00 45.41 200 HIS A CA 1
ATOM 1577 C C . HIS A 1 200 ? 5.744 -17.587 -3.516 1.00 45.41 200 HIS A C 1
ATOM 1579 O O . HIS A 1 200 ? 5.082 -16.895 -2.743 1.00 45.41 200 HIS A O 1
ATOM 1585 N N . PHE A 1 201 ? 7.061 -17.722 -3.376 1.00 39.44 201 PHE A N 1
ATOM 1586 C CA . PHE A 1 201 ? 7.860 -16.783 -2.609 1.00 39.44 201 PHE A CA 1
ATOM 1587 C C . PHE A 1 201 ? 8.133 -15.586 -3.518 1.00 39.44 201 PHE A C 1
ATOM 1589 O O . PHE A 1 201 ? 9.025 -15.636 -4.359 1.00 39.44 201 PHE A O 1
ATOM 1596 N N . SER A 1 202 ? 7.327 -14.535 -3.367 1.00 59.50 202 SER A N 1
ATOM 1597 C CA . SER A 1 202 ? 7.653 -13.214 -3.897 1.00 59.50 202 SER A CA 1
ATOM 1598 C C . SER A 1 202 ? 8.242 -12.379 -2.765 1.00 59.50 202 SER A C 1
ATOM 1600 O O . SER A 1 202 ? 7.748 -12.410 -1.635 1.00 59.50 202 SER A O 1
ATOM 1602 N N . VAL A 1 203 ? 9.331 -11.666 -3.042 1.00 52.12 203 VAL A N 1
ATOM 1603 C CA . VAL A 1 203 ? 9.861 -10.645 -2.122 1.00 52.12 203 VAL A CA 1
ATOM 1604 C C . VAL A 1 203 ? 9.046 -9.350 -2.240 1.00 52.12 203 VAL A C 1
ATOM 1606 O O . VAL A 1 203 ? 9.078 -8.522 -1.330 1.00 52.12 203 VAL A O 1
ATOM 1609 N N . GLU A 1 204 ? 8.254 -9.229 -3.310 1.00 65.25 204 GLU A N 1
ATOM 1610 C CA . GLU A 1 204 ? 7.320 -8.135 -3.516 1.00 65.25 204 GLU A CA 1
ATOM 1611 C C . GLU A 1 204 ? 6.214 -8.186 -2.465 1.00 65.25 204 GLU A C 1
ATOM 1613 O O . GLU A 1 204 ? 5.463 -9.157 -2.336 1.00 65.25 204 GLU A O 1
ATOM 1618 N N . SER A 1 205 ? 6.180 -7.131 -1.665 1.00 65.50 205 SER A N 1
ATOM 1619 C CA . SER A 1 205 ? 5.308 -6.985 -0.513 1.00 65.50 205 SER A CA 1
ATOM 1620 C C . SER A 1 205 ? 4.147 -6.105 -0.901 1.00 65.50 205 SER A C 1
ATOM 1622 O O . SER A 1 205 ? 4.291 -4.890 -1.035 1.00 65.50 205 SER A O 1
ATOM 1624 N N . THR A 1 206 ? 3.013 -6.713 -1.218 1.00 80.44 206 THR A N 1
ATOM 1625 C CA . THR A 1 206 ? 1.887 -5.953 -1.772 1.00 80.44 206 THR A CA 1
ATOM 1626 C C . THR A 1 206 ? 0.560 -6.546 -1.341 1.00 80.44 206 THR A C 1
ATOM 1628 O O . THR A 1 206 ? -0.271 -5.842 -0.764 1.00 80.44 206 THR A O 1
ATOM 1631 N N . VAL A 1 207 ? 0.358 -7.849 -1.527 1.00 90.69 207 VAL A N 1
ATOM 1632 C CA . VAL A 1 207 ? -0.919 -8.480 -1.176 1.00 90.69 207 VAL A CA 1
ATOM 1633 C C . VAL A 1 207 ? -0.948 -8.860 0.298 1.00 90.69 207 VAL A C 1
ATOM 1635 O O . VAL A 1 207 ? -1.937 -8.606 0.976 1.00 90.69 207 VAL A O 1
ATOM 1638 N N . THR A 1 208 ? 0.127 -9.448 0.821 1.00 89.12 208 THR A N 1
ATOM 1639 C CA . THR A 1 208 ? 0.155 -9.954 2.201 1.00 89.12 208 THR A CA 1
ATOM 1640 C C . THR A 1 208 ? 0.074 -8.812 3.208 1.00 89.12 208 THR A C 1
ATOM 1642 O O . THR A 1 208 ? -0.696 -8.903 4.161 1.00 89.12 208 THR A O 1
ATOM 1645 N N . GLU A 1 209 ? 0.809 -7.719 2.983 1.00 88.56 209 GLU A N 1
ATOM 1646 C CA . GLU A 1 209 ? 0.717 -6.513 3.820 1.00 88.56 209 GLU A CA 1
ATOM 1647 C C . GLU A 1 209 ? -0.665 -5.868 3.757 1.00 88.56 209 GLU A C 1
ATOM 1649 O O . GLU A 1 209 ? -1.202 -5.478 4.792 1.00 88.56 209 GLU A O 1
ATOM 1654 N N . THR A 1 210 ? -1.273 -5.813 2.569 1.00 93.56 210 THR A N 1
ATOM 1655 C CA . THR A 1 210 ? -2.646 -5.323 2.420 1.00 93.56 210 THR A CA 1
ATOM 1656 C C . THR A 1 210 ? -3.621 -6.162 3.237 1.00 93.56 210 THR A C 1
ATOM 1658 O O . THR A 1 210 ? -4.392 -5.620 4.026 1.00 93.56 210 THR A O 1
ATOM 1661 N N . LEU A 1 211 ? -3.609 -7.484 3.052 1.00 95.19 211 LEU A N 1
ATOM 1662 C CA . LEU A 1 211 ? -4.550 -8.366 3.737 1.00 95.19 211 LEU A CA 1
ATOM 1663 C C . LEU A 1 211 ? -4.338 -8.335 5.252 1.00 95.19 211 LEU A C 1
ATOM 1665 O O . LEU A 1 211 ? -5.314 -8.386 5.997 1.00 95.19 211 LEU A O 1
ATOM 1669 N N . PHE A 1 212 ? -3.089 -8.185 5.707 1.00 92.00 212 PHE A N 1
ATOM 1670 C CA . PHE A 1 212 ? -2.782 -7.942 7.114 1.00 92.00 212 PHE A CA 1
ATOM 1671 C C . PHE A 1 212 ? -3.423 -6.640 7.602 1.00 92.00 212 PHE A C 1
ATOM 1673 O O . PHE A 1 212 ? -4.152 -6.659 8.593 1.00 92.00 212 PHE A O 1
ATOM 1680 N N . LEU A 1 213 ? -3.172 -5.520 6.913 1.00 92.50 213 LEU A N 1
ATOM 1681 C CA . LEU A 1 213 ? -3.705 -4.206 7.277 1.00 92.50 213 LEU A CA 1
ATOM 1682 C C . LEU A 1 213 ? -5.230 -4.258 7.406 1.00 92.50 213 LEU A C 1
ATOM 1684 O O . LEU A 1 213 ? -5.769 -3.881 8.443 1.00 92.50 213 LEU A O 1
ATOM 1688 N N . ILE A 1 214 ? -5.915 -4.782 6.391 1.00 96.62 214 ILE A N 1
ATOM 1689 C CA . ILE A 1 214 ? -7.379 -4.850 6.368 1.00 96.62 214 ILE A CA 1
ATOM 1690 C C . ILE A 1 214 ? -7.889 -5.829 7.428 1.00 96.62 214 ILE A C 1
ATOM 1692 O O . ILE A 1 214 ? -8.772 -5.481 8.207 1.00 96.62 214 ILE A O 1
ATOM 1696 N N . GLY A 1 215 ? -7.313 -7.030 7.509 1.00 95.19 215 GLY A N 1
ATOM 1697 C CA . GLY A 1 215 ? -7.747 -8.068 8.446 1.00 95.19 215 GLY A CA 1
ATOM 1698 C C . GLY A 1 215 ? -7.613 -7.669 9.919 1.00 95.19 215 GLY A C 1
ATOM 1699 O O . GLY A 1 215 ? -8.406 -8.117 10.744 1.00 95.19 215 GLY A O 1
ATOM 1700 N N . VAL A 1 216 ? -6.627 -6.829 10.245 1.00 92.25 216 VAL A N 1
ATOM 1701 C CA . VAL A 1 216 ? -6.306 -6.425 11.623 1.00 92.25 216 VAL A CA 1
ATOM 1702 C C . VAL A 1 216 ? -6.885 -5.054 11.985 1.00 92.25 216 VAL A C 1
ATOM 1704 O O . VAL A 1 216 ? -7.234 -4.850 13.142 1.00 92.25 216 VAL A O 1
ATOM 1707 N N . ARG A 1 217 ? -6.986 -4.109 11.040 1.00 93.19 217 ARG A N 1
ATOM 1708 C CA . ARG A 1 217 ? -7.395 -2.719 11.329 1.00 93.19 217 ARG A CA 1
ATOM 1709 C C . ARG A 1 217 ? -8.798 -2.355 10.858 1.00 93.19 217 ARG A C 1
ATOM 1711 O O . ARG A 1 217 ? -9.381 -1.415 11.390 1.00 93.19 217 ARG A O 1
ATOM 1718 N N . CYS A 1 218 ? -9.351 -3.042 9.857 1.00 95.25 218 CYS A N 1
ATOM 1719 C CA . CYS A 1 218 ? -10.705 -2.748 9.396 1.00 95.25 218 CYS A CA 1
ATOM 1720 C C . CYS A 1 218 ? -11.726 -3.277 10.409 1.00 95.25 218 CYS A C 1
ATOM 1722 O O . CYS A 1 218 ? -11.688 -4.449 10.786 1.00 95.25 218 CYS A O 1
ATOM 1724 N N . ARG A 1 219 ? -12.654 -2.415 10.831 1.00 92.19 219 ARG A N 1
ATOM 1725 C CA . ARG A 1 219 ? -13.727 -2.769 11.772 1.00 92.19 219 ARG A CA 1
ATOM 1726 C C . ARG A 1 219 ? -15.064 -3.042 11.091 1.00 92.19 219 ARG A C 1
ATOM 1728 O O . ARG A 1 219 ? -15.995 -3.498 11.748 1.00 92.19 219 ARG A O 1
ATOM 1735 N N . GLU A 1 220 ? -15.159 -2.812 9.781 1.00 95.12 220 GLU A N 1
ATOM 1736 C CA . GLU A 1 220 ? -16.331 -3.213 9.005 1.00 95.12 220 GLU A CA 1
ATOM 1737 C C . GLU A 1 220 ? -16.304 -4.752 8.835 1.00 95.12 220 GLU A C 1
ATOM 1739 O O . GLU A 1 220 ? -15.335 -5.298 8.290 1.00 95.12 220 GLU A O 1
ATOM 1744 N N . PRO A 1 221 ? -17.315 -5.485 9.350 1.00 94.25 221 PRO A N 1
ATOM 1745 C CA . PRO A 1 221 ? -17.260 -6.945 9.421 1.00 94.25 221 PRO A CA 1
ATOM 1746 C C . PRO A 1 221 ? -17.169 -7.651 8.066 1.00 94.25 221 PRO A C 1
ATOM 1748 O O . PRO A 1 221 ? -16.531 -8.700 7.975 1.00 94.25 221 PRO A O 1
ATOM 1751 N N . THR A 1 222 ? -17.794 -7.103 7.026 1.00 96.38 222 THR A N 1
ATOM 1752 C CA . THR A 1 222 ? -17.873 -7.705 5.689 1.00 96.38 222 THR A CA 1
ATOM 1753 C C . THR A 1 222 ? -16.524 -7.645 4.968 1.00 96.38 222 THR A C 1
ATOM 1755 O O . THR A 1 222 ? -16.026 -8.657 4.475 1.00 96.38 222 THR A O 1
ATOM 1758 N N . ILE A 1 223 ? -15.894 -6.473 4.953 1.00 98.06 223 ILE A N 1
ATOM 1759 C CA . ILE A 1 223 ? -14.587 -6.166 4.379 1.00 98.06 223 ILE A CA 1
ATOM 1760 C C . ILE A 1 223 ? -13.506 -6.926 5.142 1.00 98.06 223 ILE A C 1
ATOM 1762 O O . ILE A 1 223 ? -12.711 -7.640 4.526 1.00 98.06 223 ILE A O 1
ATOM 1766 N N . ARG A 1 224 ? -13.510 -6.870 6.482 1.00 96.81 224 ARG A N 1
ATOM 1767 C CA . ARG A 1 224 ? -12.577 -7.674 7.282 1.00 96.81 224 ARG A CA 1
ATOM 1768 C C . ARG A 1 224 ? -12.771 -9.166 7.015 1.00 96.81 224 ARG A C 1
ATOM 1770 O O . ARG A 1 224 ? -11.791 -9.867 6.782 1.00 96.81 224 ARG A O 1
ATOM 1777 N N . GLY A 1 225 ? -14.013 -9.648 7.004 1.00 97.12 225 GLY A N 1
ATOM 1778 C CA . GLY A 1 225 ? -14.346 -11.044 6.720 1.00 97.12 225 GLY A CA 1
ATOM 1779 C C . GLY A 1 225 ? -13.783 -11.527 5.383 1.00 97.12 225 GLY A C 1
ATOM 1780 O O . GLY A 1 225 ? -13.105 -12.555 5.352 1.00 97.12 225 GLY A O 1
ATOM 1781 N N . ARG A 1 226 ? -13.963 -10.744 4.309 1.00 98.00 226 ARG A N 1
ATOM 1782 C CA . ARG A 1 226 ? -13.373 -11.021 2.986 1.00 98.00 226 ARG A CA 1
ATOM 1783 C C . ARG A 1 226 ? -11.846 -11.102 3.037 1.00 98.00 226 ARG A C 1
ATOM 1785 O O . ARG A 1 226 ? -11.266 -12.014 2.454 1.00 98.00 226 ARG A O 1
ATOM 1792 N N . ALA A 1 227 ? -11.180 -10.194 3.752 1.00 97.75 227 ALA A N 1
ATOM 1793 C CA . ALA A 1 227 ? -9.722 -10.230 3.896 1.00 97.75 227 ALA A CA 1
ATOM 1794 C C . ALA A 1 227 ? -9.237 -11.521 4.583 1.00 97.75 227 ALA A C 1
ATOM 1796 O O . ALA A 1 227 ? -8.295 -12.165 4.116 1.00 97.75 227 ALA A O 1
ATOM 1797 N N . LEU A 1 228 ? -9.899 -11.917 5.678 1.00 97.19 228 LEU A N 1
ATOM 1798 C CA . LEU A 1 228 ? -9.594 -13.154 6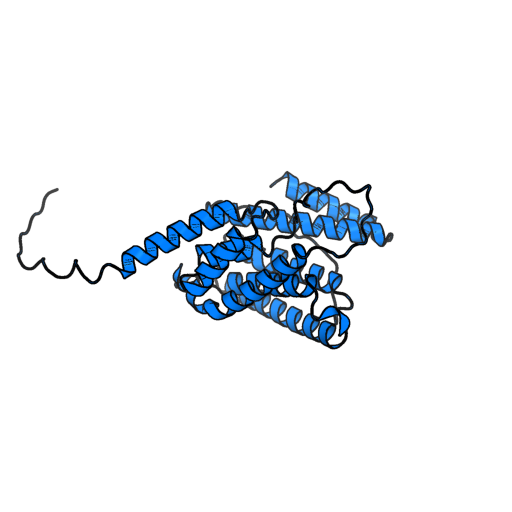.406 1.00 97.19 228 LEU A CA 1
ATOM 1799 C C . LEU A 1 228 ? -9.850 -14.396 5.540 1.00 97.19 228 LEU A C 1
ATOM 1801 O O . LEU A 1 228 ? -9.057 -15.337 5.553 1.00 97.19 228 LEU A O 1
ATOM 1805 N N . GLU A 1 229 ? -10.928 -14.396 4.759 1.00 97.00 229 GLU A N 1
ATOM 1806 C CA . GLU A 1 229 ? -11.241 -15.477 3.828 1.00 97.00 229 GLU A CA 1
ATOM 1807 C C . GLU A 1 229 ? -10.162 -15.634 2.752 1.00 97.00 229 GLU A C 1
ATOM 1809 O O . GLU A 1 229 ? -9.648 -16.740 2.577 1.00 97.00 229 GLU A O 1
ATOM 1814 N N . LEU A 1 230 ? -9.729 -14.543 2.110 1.00 95.56 230 LEU A N 1
ATOM 1815 C CA . LEU A 1 230 ? -8.633 -14.580 1.135 1.00 95.56 230 LEU A CA 1
ATOM 1816 C C . LEU A 1 230 ? -7.338 -15.124 1.748 1.00 95.56 230 LEU A C 1
ATOM 1818 O O . LEU A 1 230 ? -6.669 -15.952 1.135 1.00 95.56 230 LEU A O 1
ATOM 1822 N N . MET A 1 231 ? -6.994 -14.723 2.976 1.00 93.94 231 MET A N 1
ATOM 1823 C CA . MET A 1 231 ? -5.815 -15.257 3.671 1.00 93.94 231 MET A CA 1
ATOM 1824 C C . MET A 1 231 ? -5.915 -16.759 3.957 1.00 93.94 231 MET A C 1
ATOM 1826 O O . MET A 1 231 ? -4.888 -17.443 3.959 1.00 93.94 231 MET A O 1
ATOM 1830 N N . ARG A 1 232 ? -7.131 -17.271 4.190 1.00 93.38 232 ARG A N 1
ATOM 1831 C CA . ARG A 1 232 ? -7.398 -18.697 4.417 1.00 93.38 232 ARG A CA 1
ATOM 1832 C C . ARG A 1 232 ? -7.360 -19.504 3.118 1.00 93.38 232 ARG A C 1
ATOM 1834 O O . ARG A 1 232 ? -6.818 -20.606 3.121 1.00 93.38 232 ARG A O 1
ATOM 1841 N N . LEU A 1 233 ? -7.926 -18.967 2.037 1.00 91.62 233 LEU A N 1
ATOM 1842 C CA . LEU A 1 233 ? -7.955 -19.603 0.715 1.00 91.62 233 LEU A CA 1
ATOM 1843 C C . LEU A 1 233 ? -6.577 -19.607 0.048 1.00 91.62 233 LEU A C 1
ATOM 1845 O O . LEU A 1 233 ? -6.205 -20.592 -0.587 1.00 91.62 233 LEU A O 1
ATOM 1849 N N . TYR A 1 234 ? -5.793 -18.548 0.265 1.00 89.25 234 TYR A N 1
ATOM 1850 C CA . TYR A 1 234 ? -4.470 -18.369 -0.326 1.00 89.25 234 TYR A CA 1
ATOM 1851 C C . TYR A 1 234 ? -3.375 -18.162 0.741 1.00 89.25 234 TYR A C 1
ATOM 1853 O O . TYR A 1 234 ? -2.794 -17.073 0.833 1.00 89.25 234 TYR A O 1
ATOM 1861 N N . PRO A 1 235 ? -3.041 -19.186 1.559 1.00 85.62 235 PRO A N 1
ATOM 1862 C CA . PRO A 1 235 ? -1.960 -19.089 2.536 1.00 85.62 235 PRO A CA 1
ATOM 1863 C C . PRO A 1 235 ? -0.623 -18.786 1.855 1.00 85.62 235 PRO A C 1
ATOM 1865 O O . PRO A 1 235 ? -0.141 -19.572 1.037 1.00 85.62 235 PRO A O 1
ATOM 1868 N N . ARG A 1 236 ? 0.004 -17.657 2.201 1.00 83.75 236 ARG A N 1
ATOM 1869 C CA . ARG A 1 236 ? 1.239 -17.211 1.545 1.00 83.75 236 ARG A CA 1
ATOM 1870 C C . ARG A 1 236 ? 2.147 -16.392 2.454 1.00 83.75 236 ARG A C 1
ATOM 1872 O O . ARG A 1 236 ? 1.764 -15.955 3.542 1.00 83.75 236 ARG A O 1
ATOM 1879 N N . ARG A 1 237 ? 3.383 -16.211 1.988 1.00 83.38 237 ARG A N 1
ATOM 1880 C CA . ARG A 1 237 ? 4.409 -15.388 2.624 1.00 83.38 237 ARG A CA 1
ATOM 1881 C C . ARG A 1 237 ? 5.086 -14.516 1.572 1.00 83.38 237 ARG A C 1
ATOM 1883 O O . ARG A 1 237 ? 5.615 -15.052 0.602 1.00 83.38 237 ARG A O 1
ATOM 1890 N N . GLU A 1 238 ? 5.086 -13.209 1.801 1.00 82.19 238 GLU A N 1
ATOM 1891 C CA . GLU A 1 238 ? 5.825 -12.214 1.020 1.00 82.19 238 GLU A CA 1
ATOM 1892 C C . GLU A 1 238 ? 6.930 -11.638 1.911 1.00 82.19 238 GLU A C 1
ATOM 1894 O O . GLU A 1 238 ? 6.648 -11.045 2.952 1.00 82.19 238 GLU A O 1
ATOM 1899 N N . GLY A 1 239 ? 8.195 -11.884 1.563 1.00 78.75 239 GLY A N 1
ATOM 1900 C CA . GLY A 1 239 ? 9.333 -11.494 2.404 1.00 78.75 239 GLY A CA 1
ATOM 1901 C C . GLY A 1 239 ? 9.223 -11.987 3.862 1.00 78.75 239 GLY A C 1
ATOM 1902 O O . GLY A 1 239 ? 9.266 -13.193 4.151 1.00 78.75 239 GLY A O 1
ATOM 1903 N N . MET A 1 240 ? 9.110 -11.047 4.805 1.00 77.19 240 MET A N 1
ATOM 1904 C CA . MET A 1 240 ? 8.966 -11.301 6.246 1.00 77.19 240 MET A CA 1
ATOM 1905 C C . MET A 1 240 ? 7.508 -11.449 6.699 1.00 77.19 240 MET A C 1
ATOM 1907 O O . MET A 1 240 ? 7.266 -11.977 7.786 1.00 77.19 240 MET A O 1
ATOM 1911 N N . CYS A 1 241 ? 6.548 -11.040 5.874 1.00 75.38 241 CYS A N 1
ATOM 1912 C CA . CYS A 1 241 ? 5.127 -11.033 6.199 1.00 75.38 241 CYS A CA 1
ATOM 1913 C C . CYS A 1 241 ? 4.466 -12.355 5.783 1.00 75.38 241 CYS A C 1
ATOM 1915 O O . CYS A 1 241 ? 4.582 -12.788 4.638 1.00 75.38 241 CYS A O 1
ATOM 1917 N N . GLY A 1 242 ? 3.754 -13.013 6.704 1.00 80.00 242 GLY A N 1
ATOM 1918 C CA . GLY A 1 242 ? 2.995 -14.239 6.430 1.00 80.00 242 GLY A CA 1
ATOM 1919 C C . GLY A 1 242 ? 1.520 -14.091 6.794 1.00 80.00 242 GLY A C 1
ATOM 1920 O O . GLY A 1 242 ? 1.201 -13.600 7.878 1.00 80.00 242 GLY A O 1
ATOM 1921 N N . THR A 1 243 ? 0.619 -14.561 5.925 1.00 81.06 243 THR A N 1
ATOM 1922 C CA . THR A 1 243 ? -0.833 -14.384 6.111 1.00 81.06 243 THR A CA 1
ATOM 1923 C C . THR A 1 243 ? -1.400 -15.186 7.283 1.00 81.06 243 THR A C 1
ATOM 1925 O O . THR A 1 243 ? -2.391 -14.779 7.871 1.00 81.06 243 THR A O 1
ATOM 1928 N N . MET A 1 244 ? -0.780 -16.299 7.686 1.00 85.19 244 MET A N 1
ATOM 1929 C CA . MET A 1 244 ? -1.360 -17.175 8.717 1.00 85.19 244 MET A CA 1
ATOM 1930 C C . MET A 1 244 ? -1.379 -16.560 10.122 1.00 85.19 244 MET A C 1
ATOM 1932 O O . MET A 1 244 ? -2.348 -16.737 10.857 1.00 85.19 244 MET A O 1
ATOM 1936 N N . LEU A 1 245 ? -0.332 -15.819 10.501 1.00 82.69 245 LEU A N 1
ATOM 1937 C CA . LEU A 1 245 ? -0.332 -15.079 11.769 1.00 82.69 245 LEU A CA 1
ATOM 1938 C C . LEU A 1 245 ? -1.337 -13.923 11.723 1.00 82.69 245 LEU A C 1
ATOM 1940 O O . LEU A 1 245 ? -2.057 -13.696 12.692 1.00 82.69 245 LEU A O 1
ATOM 1944 N N . ALA A 1 246 ? -1.411 -13.241 10.578 1.00 85.25 246 ALA A N 1
ATOM 1945 C CA . ALA A 1 246 ? -2.357 -12.161 10.324 1.00 85.25 246 ALA A CA 1
ATOM 1946 C C . ALA A 1 246 ? -3.811 -12.632 10.456 1.00 85.25 246 ALA A C 1
ATOM 1948 O O . ALA A 1 246 ? -4.604 -12.008 11.154 1.00 85.25 246 ALA A O 1
ATOM 1949 N N . LEU A 1 247 ? -4.127 -13.775 9.839 1.00 91.31 247 LEU A N 1
ATOM 1950 C CA . LEU A 1 247 ? -5.427 -14.429 9.904 1.00 91.31 247 LEU A CA 1
ATOM 1951 C C . LEU A 1 247 ? -5.826 -14.683 11.356 1.00 91.31 247 LEU A C 1
ATOM 1953 O O . LEU A 1 247 ? -6.898 -14.259 11.776 1.00 91.31 247 LEU A O 1
ATOM 1957 N N . LYS A 1 248 ? -4.941 -15.308 12.144 1.00 91.94 248 LYS A N 1
ATOM 1958 C CA . LYS A 1 248 ? -5.265 -15.636 13.534 1.00 91.94 248 LYS A CA 1
ATOM 1959 C C . LYS A 1 248 ? -5.474 -14.391 14.398 1.00 91.94 248 LYS A C 1
ATOM 1961 O O . LYS A 1 248 ? -6.365 -14.376 15.250 1.00 91.94 248 LYS A O 1
ATOM 1966 N N . LEU A 1 249 ? -4.661 -13.355 14.188 1.00 91.44 249 LEU A N 1
ATOM 1967 C CA . LEU A 1 249 ? -4.807 -12.082 14.889 1.00 91.44 249 LEU A CA 1
ATOM 1968 C C . LEU A 1 249 ? -6.131 -11.398 14.525 1.00 91.44 249 LEU A C 1
ATOM 1970 O O . LEU A 1 249 ? -6.877 -11.014 15.421 1.00 91.44 249 LEU A O 1
ATOM 1974 N N . GLY A 1 250 ? -6.448 -11.297 13.233 1.00 92.06 250 GLY A N 1
ATOM 1975 C CA . GLY A 1 250 ? -7.681 -10.672 12.758 1.00 92.06 250 GLY A CA 1
ATOM 1976 C C . GLY A 1 250 ? -8.950 -11.409 13.202 1.00 92.06 250 GLY A C 1
ATOM 1977 O O . GLY A 1 250 ? -9.909 -10.763 13.614 1.00 92.06 250 GLY A O 1
ATOM 1978 N N . GLU A 1 251 ? -8.947 -12.748 13.216 1.00 93.94 251 GLU A N 1
ATOM 1979 C CA . GLU A 1 251 ? -10.035 -13.553 13.801 1.00 93.94 251 GLU A CA 1
ATOM 1980 C C . GLU A 1 251 ? -10.241 -13.223 15.284 1.00 93.94 251 GLU A C 1
ATOM 1982 O O . GLU A 1 251 ? -11.362 -12.969 15.719 1.00 93.94 251 GLU A O 1
ATOM 1987 N N . THR A 1 252 ? -9.148 -13.165 16.048 1.00 93.94 252 THR A N 1
ATOM 1988 C CA . THR A 1 252 ? -9.192 -12.856 17.485 1.00 93.94 252 THR A CA 1
ATOM 1989 C C . THR A 1 252 ? -9.752 -11.451 17.733 1.00 93.94 252 THR A C 1
ATOM 1991 O O . THR A 1 252 ? -10.586 -11.263 18.615 1.00 93.94 252 THR A O 1
ATOM 1994 N N . LEU A 1 253 ? -9.337 -10.459 16.940 1.00 92.00 253 LEU A N 1
ATOM 1995 C CA . LEU A 1 253 ? -9.850 -9.089 17.042 1.00 92.00 253 LEU A CA 1
ATOM 1996 C C . LEU A 1 253 ? -11.339 -9.013 16.689 1.00 92.00 253 LEU A C 1
ATOM 1998 O O . LEU A 1 253 ? -12.111 -8.406 17.431 1.00 92.00 253 LEU A O 1
ATOM 2002 N N . ALA A 1 254 ? -11.764 -9.689 15.619 1.00 91.44 254 ALA A N 1
ATOM 2003 C CA . ALA A 1 254 ? -13.169 -9.753 15.229 1.00 91.44 254 ALA A CA 1
ATOM 2004 C C . ALA A 1 254 ? -14.049 -10.397 16.317 1.00 91.44 254 ALA A C 1
ATOM 2006 O O . ALA A 1 254 ? -15.160 -9.928 16.574 1.00 91.44 254 ALA A O 1
ATOM 2007 N N . GLU A 1 255 ? -13.553 -11.443 16.984 1.00 92.25 255 GLU A N 1
ATOM 2008 C CA . GLU A 1 255 ? -14.228 -12.071 18.124 1.00 92.25 255 GLU A CA 1
ATOM 2009 C C . GLU A 1 255 ? -14.379 -11.100 19.302 1.00 92.25 255 GLU A C 1
ATOM 2011 O O . GLU A 1 255 ? -15.480 -10.964 19.843 1.00 92.25 255 GLU A O 1
ATOM 2016 N N . ILE A 1 256 ? -13.302 -10.399 19.677 1.00 89.69 256 ILE A N 1
ATOM 2017 C CA . ILE A 1 256 ? -13.308 -9.418 20.773 1.00 89.69 256 ILE A CA 1
ATOM 2018 C C . ILE A 1 256 ? -14.307 -8.294 20.482 1.00 89.69 256 ILE A C 1
ATOM 2020 O O . ILE A 1 256 ? -15.145 -7.974 21.327 1.00 89.69 256 ILE A O 1
ATOM 2024 N N . GLU A 1 257 ? -14.271 -7.712 19.286 1.00 87.38 257 GLU A N 1
ATOM 2025 C CA . GLU A 1 257 ? -15.197 -6.648 18.891 1.00 87.38 257 GLU A CA 1
ATOM 2026 C C . GLU A 1 257 ? -16.656 -7.131 18.879 1.00 87.38 257 GLU A C 1
ATOM 2028 O O . GLU A 1 257 ? -17.549 -6.453 19.392 1.00 87.38 257 GLU A O 1
ATOM 2033 N N . GLY A 1 258 ? -16.906 -8.343 18.373 1.00 81.25 258 GLY A N 1
ATOM 2034 C CA . GLY A 1 258 ? -18.240 -8.943 18.328 1.00 81.25 258 GLY A CA 1
ATOM 2035 C C . GLY A 1 258 ? -18.843 -9.249 19.706 1.00 81.25 258 GLY A C 1
ATOM 2036 O O . GLY A 1 258 ? -20.068 -9.263 19.848 1.00 81.25 258 GLY A O 1
ATOM 2037 N N . GLN A 1 259 ? -18.018 -9.470 20.734 1.00 77.06 259 GLN A N 1
ATOM 2038 C CA . GLN A 1 259 ? -18.482 -9.637 22.117 1.00 77.06 259 GLN A CA 1
ATOM 2039 C C . GLN A 1 259 ? -19.002 -8.321 22.714 1.00 77.06 259 GLN A C 1
ATOM 2041 O O . GLN A 1 259 ? -20.018 -8.334 23.407 1.00 77.06 259 GLN A O 1
ATOM 2046 N N . HIS A 1 260 ? -18.379 -7.187 22.381 1.00 59.91 260 HIS A N 1
ATOM 2047 C CA . HIS A 1 260 ? -18.777 -5.867 22.882 1.00 59.91 260 HIS A CA 1
ATOM 2048 C C . HIS A 1 260 ? -20.088 -5.364 22.257 1.00 59.91 260 HIS A C 1
ATOM 2050 O O . HIS A 1 260 ? -20.881 -4.710 22.933 1.00 59.91 260 HIS A O 1
ATOM 2056 N N . VAL A 1 261 ? -20.374 -5.734 21.002 1.00 58.22 261 VAL A N 1
ATOM 2057 C CA . VAL A 1 261 ? -21.656 -5.426 20.333 1.00 58.22 261 VAL A CA 1
ATOM 2058 C C . VAL A 1 261 ? -22.828 -6.210 20.950 1.00 58.22 261 VAL A C 1
ATOM 2060 O O . VAL A 1 261 ? -23.967 -5.748 20.936 1.00 58.22 261 VAL A O 1
ATOM 2063 N N . LYS A 1 262 ? -22.565 -7.386 21.540 1.00 50.94 262 LYS A N 1
ATOM 2064 C CA . LYS A 1 262 ? -23.584 -8.253 22.164 1.00 50.94 262 LYS A CA 1
ATOM 2065 C C . LYS A 1 262 ? -23.882 -7.923 23.629 1.00 50.94 262 LYS A C 1
ATOM 2067 O O . LYS A 1 262 ? -24.786 -8.526 24.204 1.00 50.94 262 LYS A O 1
ATOM 2072 N N . THR A 1 263 ? -23.169 -6.974 24.230 1.00 40.41 263 THR A N 1
ATOM 2073 C CA . THR A 1 263 ? -23.469 -6.434 25.563 1.00 40.41 263 THR A CA 1
ATOM 2074 C C . THR A 1 263 ? -24.207 -5.097 25.447 1.00 40.41 263 THR A C 1
ATOM 2076 O O . THR A 1 263 ? -23.570 -4.046 25.517 1.00 40.41 263 THR A O 1
ATOM 2079 N N . PRO A 1 264 ? -25.547 -5.076 25.308 1.00 40.53 264 PRO A N 1
ATOM 2080 C CA . PRO A 1 264 ? -26.293 -3.858 25.579 1.00 40.53 264 PRO A CA 1
ATOM 2081 C C . PRO A 1 264 ? -26.158 -3.555 27.076 1.00 40.53 264 PRO A C 1
ATOM 2083 O O . PRO A 1 264 ? -26.296 -4.457 27.902 1.00 40.53 264 PRO A O 1
ATOM 2086 N N . HIS A 1 265 ? -25.839 -2.301 27.409 1.00 43.16 265 HIS A N 1
ATOM 2087 C CA . HIS A 1 265 ? -25.943 -1.682 28.737 1.00 43.16 265 HIS A CA 1
ATOM 2088 C C . HIS A 1 265 ? -26.275 -2.631 29.909 1.00 43.16 265 HIS A C 1
ATOM 2090 O O . HIS A 1 265 ? -27.436 -2.827 30.260 1.00 43.16 265 HIS A O 1
ATOM 2096 N N . ARG A 1 266 ? -25.252 -3.161 30.587 1.00 40.06 266 ARG A N 1
ATOM 2097 C CA . ARG A 1 266 ? -25.409 -3.718 31.945 1.00 40.06 266 ARG A CA 1
ATOM 2098 C C . ARG A 1 266 ? -24.705 -2.906 33.035 1.00 40.06 266 ARG A C 1
ATOM 2100 O O . ARG A 1 266 ? -24.667 -3.352 34.172 1.00 40.06 266 ARG A O 1
ATOM 2107 N N . VAL A 1 267 ? -24.197 -1.709 32.722 1.00 43.47 267 VAL A N 1
ATOM 2108 C CA . VAL A 1 267 ? -23.421 -0.898 33.688 1.00 43.47 267 VAL A CA 1
ATOM 2109 C C . VAL A 1 267 ? -24.126 0.396 34.131 1.00 43.47 267 VAL A C 1
ATOM 2111 O O . VAL A 1 267 ? -23.662 1.048 35.054 1.00 43.47 267 VAL A O 1
ATOM 2114 N N . CYS A 1 268 ? -25.300 0.752 33.597 1.00 37.94 268 CYS A N 1
ATOM 2115 C CA . CYS A 1 268 ? -26.011 1.970 34.037 1.00 37.94 268 CYS A CA 1
ATOM 2116 C C . CYS A 1 268 ? -27.113 1.752 35.089 1.00 37.94 268 CYS A C 1
ATOM 2118 O O . CYS A 1 268 ? -27.886 2.666 35.347 1.00 37.94 268 CYS A O 1
ATOM 2120 N N . ALA A 1 269 ? -27.189 0.588 35.737 1.00 39.03 269 ALA A N 1
ATOM 2121 C CA . ALA A 1 269 ? -28.146 0.362 36.820 1.00 39.03 269 ALA A CA 1
ATOM 2122 C C . ALA A 1 269 ? -27.461 -0.292 38.022 1.00 39.03 269 ALA A C 1
ATOM 2124 O O . ALA A 1 269 ? -27.527 -1.506 38.175 1.00 39.03 269 ALA A O 1
ATOM 2125 N N . ALA A 1 270 ? -26.767 0.526 38.821 1.00 38.72 270 ALA A N 1
ATOM 2126 C CA . ALA A 1 270 ? -26.673 0.429 40.286 1.00 38.72 270 ALA A CA 1
ATOM 2127 C C . ALA A 1 270 ? -25.455 1.211 40.803 1.00 38.72 270 ALA A C 1
ATOM 2129 O O . ALA A 1 270 ? -24.455 0.614 41.181 1.00 38.72 270 ALA A O 1
ATOM 2130 N N . MET A 1 271 ? -25.548 2.541 40.858 1.00 33.38 271 MET A N 1
ATOM 2131 C CA . MET A 1 271 ? -24.852 3.329 41.887 1.00 33.38 271 MET A CA 1
ATOM 2132 C C . MET A 1 271 ? -25.730 4.514 42.307 1.00 33.38 271 MET A C 1
ATOM 2134 O O . MET A 1 271 ? -25.298 5.656 42.326 1.00 33.38 271 MET A O 1
ATOM 2138 N N . ASP A 1 272 ? -26.981 4.218 42.661 1.00 38.38 272 ASP A N 1
ATOM 2139 C CA . ASP A 1 272 ? -27.690 4.987 43.681 1.00 38.38 272 ASP A CA 1
ATOM 2140 C C . ASP A 1 272 ? -27.605 4.158 44.953 1.00 38.38 272 ASP A C 1
ATOM 2142 O O . ASP A 1 272 ? -28.374 3.221 45.131 1.00 38.38 272 ASP A O 1
ATOM 2146 N N . HIS A 1 273 ? -26.616 4.453 45.788 1.00 34.62 273 HIS A N 1
ATOM 2147 C CA . HIS A 1 273 ? -26.682 4.441 47.250 1.00 34.62 273 HIS A CA 1
ATOM 2148 C C . HIS A 1 273 ? -25.278 4.741 47.758 1.00 34.62 273 HIS A C 1
ATOM 2150 O O . HIS A 1 273 ? -24.341 3.962 47.591 1.00 34.62 273 HIS A O 1
ATOM 2156 N N . GLY A 1 274 ? -25.142 5.943 48.313 1.00 40.91 274 GLY A N 1
ATOM 2157 C CA . GLY A 1 274 ? -23.885 6.446 48.817 1.00 40.91 274 GLY A CA 1
ATOM 2158 C C . GLY A 1 274 ? -23.342 5.571 49.931 1.00 40.91 274 GLY A C 1
ATOM 2159 O O . GLY A 1 274 ? -24.056 5.261 50.872 1.00 40.91 274 GLY A O 1
ATOM 2160 N N . TYR A 1 275 ? -22.054 5.273 49.849 1.00 29.95 275 TYR A N 1
ATOM 2161 C CA . TYR A 1 275 ? -21.198 5.170 51.016 1.00 29.95 275 TYR A CA 1
ATOM 2162 C C . TYR A 1 275 ? -19.836 5.744 50.647 1.00 29.95 275 TYR A C 1
ATOM 2164 O O . TYR A 1 275 ? -19.146 5.273 49.746 1.00 29.95 275 TYR A O 1
ATOM 2172 N N . VAL A 1 276 ? -19.483 6.807 51.362 1.00 34.84 276 VAL A N 1
ATOM 2173 C CA . VAL A 1 276 ? -18.107 7.243 51.565 1.00 34.84 276 VAL A CA 1
ATOM 2174 C C . VAL A 1 276 ? -17.326 6.050 52.109 1.00 34.84 276 VAL A C 1
ATOM 2176 O O . VAL A 1 276 ? -17.720 5.499 53.134 1.00 34.84 276 VAL A O 1
ATOM 2179 N N . LEU A 1 277 ? -16.202 5.699 51.488 1.00 28.56 277 LEU A N 1
ATOM 2180 C CA . LEU A 1 277 ? -15.107 5.067 52.214 1.00 28.56 277 LEU A CA 1
ATOM 2181 C C . LEU A 1 277 ? -13.767 5.570 51.667 1.00 28.56 277 LEU A C 1
ATOM 2183 O O . LEU A 1 277 ? -13.328 5.218 50.576 1.00 28.56 277 LEU A O 1
ATOM 2187 N N . ILE A 1 278 ? -13.158 6.448 52.462 1.00 32.00 278 ILE A N 1
ATOM 2188 C CA . ILE A 1 278 ? -11.715 6.689 52.504 1.00 32.00 278 ILE A CA 1
ATOM 2189 C C . ILE A 1 278 ? -11.032 5.392 52.974 1.00 32.00 278 ILE A C 1
ATOM 2191 O O . ILE A 1 278 ? -11.668 4.620 53.689 1.00 32.00 278 ILE A O 1
ATOM 2195 N N . ILE A 1 279 ? -9.752 5.230 52.609 1.00 33.81 279 ILE A N 1
ATOM 2196 C CA . ILE A 1 279 ? -8.633 4.472 53.230 1.00 33.81 279 ILE A CA 1
ATOM 2197 C C . ILE A 1 279 ? -7.945 3.665 52.110 1.00 33.81 279 ILE A C 1
ATOM 2199 O O . ILE A 1 279 ? -8.611 2.894 51.433 1.00 33.81 279 ILE A O 1
ATOM 2203 N N . GLY A 1 280 ? -6.642 3.746 51.850 1.00 35.78 280 GLY A N 1
ATOM 2204 C CA . GLY A 1 280 ? -5.515 4.510 52.384 1.00 35.78 280 GLY A CA 1
ATOM 2205 C C . GLY A 1 280 ? -4.304 4.207 51.501 1.00 35.78 280 GLY A C 1
ATOM 2206 O O . GLY A 1 280 ? -4.338 3.158 50.816 1.00 35.78 280 GLY A O 1
#

Organism: Aspergillus niger (NCBI:txid5061)

Mean predicted aligned error: 10.73 Å

pLDDT: mean 77.98, std 18.07, range [28.56, 98.38]

Foldseek 3Di:
DVVLQVLLVVLLVQLVVCVVPVVSNLVSLVVNLLSLLLVLVVLVVCVVVVHADDPPDQHDDDDDDDADPDLVNLVSNLSSLQRVQQSCLLSNPDDCPDPVNVVSLVVSLVSLVVSVVRVVVNCVVVVVCPLPLSVLQSLQSSLVSNLSSQFDVVCPLNSCVVCPVSLVSSLVSLVSNQCVVPPPPPDPDPVPDPDPPPQPAALDDGNLVSLLCQLQRPPPCVSNVSSLVCCVVRFHDHNPGTSPVSSVNSVVVNVVSVVVVPDDDPDPPDDPDDDDDDDD